Protein AF-A0A835WIB4-F1 (afdb_monomer_lite)

InterPro domains:
  IPR038538 MTERF superfamily, mitochondrial/chloroplastic [G3DSA:1.25.70.10] (65-237)

Sequence (246 aa):
MALLFKPFILNPANHFNTRKKASATSRLVCTRTARPVSASQRPVASAFQAEEGIPWKFGFQCNERYLSWDQSAQLKLLKLVLAEKLGVTTEEVEARADQLALLLPDLLTRMEYTRVDILQPLLEDLPGLTQQLIGLRECLPGVNLSRLVAKHPRLLSEYRDPARLEERLQQLRAALPGVNVPVLVDEEPHLLHVDIGVVLQNCKRLMPNTDPVQLLVSQPQMVLTAVEAGLSSAMDVEGGAPVTAH

Structure (mmCIF, N/CA/C/O backbone):
data_AF-A0A835WIB4-F1
#
_entry.id   AF-A0A835WIB4-F1
#
loop_
_atom_site.group_PDB
_atom_site.id
_atom_site.type_symbol
_atom_site.label_atom_id
_atom_site.label_alt_id
_atom_site.label_comp_id
_atom_site.label_asym_id
_atom_site.label_entity_id
_atom_site.label_seq_id
_atom_site.pdbx_PDB_ins_code
_atom_site.Cartn_x
_atom_site.Cartn_y
_atom_site.Cartn_z
_atom_site.occupancy
_atom_site.B_iso_or_equiv
_atom_site.auth_seq_id
_atom_site.auth_comp_id
_atom_site.auth_asym_id
_atom_site.auth_atom_id
_atom_site.pdbx_PDB_model_num
ATOM 1 N N . MET A 1 1 ? 29.718 -39.249 -8.900 1.00 48.41 1 MET A N 1
ATOM 2 C CA . MET A 1 1 ? 29.985 -37.830 -8.582 1.00 48.41 1 MET A CA 1
ATOM 3 C C . MET A 1 1 ? 29.138 -37.449 -7.381 1.00 48.41 1 MET A C 1
ATOM 5 O O . MET A 1 1 ? 27.946 -37.235 -7.529 1.00 48.41 1 MET A O 1
ATOM 9 N N . ALA A 1 2 ? 29.734 -37.494 -6.190 1.00 41.91 2 ALA A N 1
ATOM 10 C CA . ALA A 1 2 ? 29.081 -37.175 -4.926 1.00 41.91 2 ALA A CA 1
ATOM 11 C C . ALA A 1 2 ? 29.325 -35.695 -4.608 1.00 41.91 2 ALA A C 1
ATOM 13 O O . ALA A 1 2 ? 30.476 -35.288 -4.453 1.00 41.91 2 ALA A O 1
ATOM 14 N N . LEU A 1 3 ? 28.262 -34.889 -4.565 1.00 54.47 3 LEU A N 1
ATOM 15 C CA . LEU A 1 3 ? 28.342 -33.482 -4.183 1.00 54.47 3 LEU A CA 1
ATOM 16 C C . LEU A 1 3 ? 28.077 -33.345 -2.683 1.00 54.47 3 LEU A C 1
ATOM 18 O O . LEU A 1 3 ? 27.022 -33.714 -2.171 1.00 54.47 3 LEU A O 1
ATOM 22 N N . LEU A 1 4 ? 29.108 -32.845 -2.006 1.00 55.41 4 LEU A N 1
ATOM 23 C CA . LEU A 1 4 ? 29.200 -32.561 -0.582 1.00 55.41 4 LEU A CA 1
ATOM 24 C C . LEU A 1 4 ? 28.134 -31.556 -0.118 1.00 55.41 4 LEU A C 1
ATOM 26 O O . LEU A 1 4 ? 28.157 -30.389 -0.507 1.00 55.41 4 LEU A O 1
ATOM 30 N N . PHE A 1 5 ? 27.276 -31.994 0.802 1.00 50.75 5 PHE A N 1
ATOM 31 C CA . PHE A 1 5 ? 26.477 -31.129 1.668 1.00 50.75 5 PHE A CA 1
ATOM 32 C C . PHE A 1 5 ? 27.380 -30.531 2.760 1.00 50.75 5 PHE A C 1
ATOM 34 O O . PHE A 1 5 ? 27.930 -31.262 3.584 1.00 50.75 5 PHE A O 1
ATOM 41 N N . LYS A 1 6 ? 27.537 -29.203 2.783 1.00 53.34 6 LYS A N 1
ATOM 42 C CA . LYS A 1 6 ? 28.121 -28.472 3.920 1.00 53.34 6 LYS A CA 1
ATOM 43 C C . LYS A 1 6 ? 26.997 -28.042 4.875 1.00 53.34 6 LYS A C 1
ATOM 45 O O . LYS A 1 6 ? 26.079 -27.362 4.419 1.00 53.34 6 LYS A O 1
ATOM 50 N N . PRO A 1 7 ? 27.053 -28.386 6.174 1.00 57.97 7 PRO A N 1
ATOM 51 C CA . PRO A 1 7 ? 26.092 -27.895 7.153 1.00 57.97 7 PRO A CA 1
ATOM 52 C C . PRO A 1 7 ? 26.384 -26.433 7.520 1.00 57.97 7 PRO A C 1
ATOM 54 O O . PRO A 1 7 ? 27.521 -26.053 7.800 1.00 57.97 7 PRO A O 1
ATOM 57 N N . PHE A 1 8 ? 25.330 -25.620 7.506 1.00 57.59 8 PHE A N 1
ATOM 58 C CA . PHE A 1 8 ? 25.334 -24.223 7.928 1.00 57.59 8 PHE A CA 1
ATOM 59 C C . PHE A 1 8 ? 25.369 -24.169 9.464 1.00 57.59 8 PHE A C 1
ATOM 61 O O . PHE A 1 8 ? 24.486 -24.707 10.132 1.00 57.59 8 PHE A O 1
ATOM 68 N N . ILE A 1 9 ? 26.412 -23.557 10.024 1.00 55.97 9 ILE A N 1
ATOM 69 C CA . ILE A 1 9 ? 26.595 -23.386 11.469 1.00 55.97 9 ILE A CA 1
ATOM 70 C C . ILE A 1 9 ? 25.748 -22.193 11.931 1.00 55.97 9 ILE A C 1
ATOM 72 O O . ILE A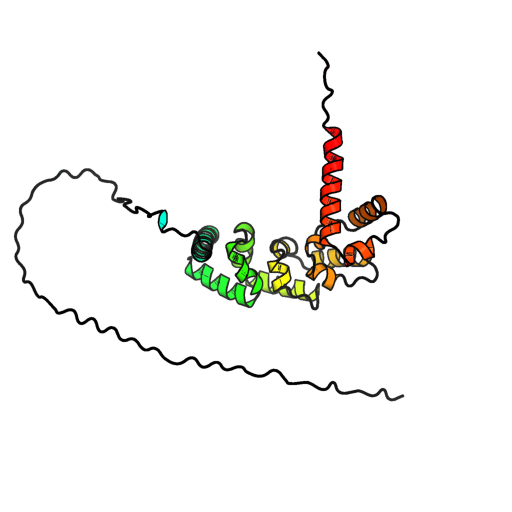 1 9 ? 25.971 -21.059 11.509 1.00 55.97 9 ILE A O 1
ATOM 76 N N . LEU A 1 10 ? 24.774 -22.465 12.801 1.00 49.00 10 LEU A N 1
ATOM 77 C CA . LEU A 1 10 ? 24.012 -21.475 13.564 1.00 49.00 10 LEU A CA 1
ATOM 78 C C . LEU A 1 10 ? 24.932 -20.769 14.568 1.00 49.00 10 LEU A C 1
ATOM 80 O O . LEU A 1 10 ? 25.632 -21.423 15.336 1.00 49.00 10 LEU A O 1
ATOM 84 N N . ASN A 1 11 ? 24.895 -19.438 14.575 1.00 49.97 11 ASN A N 1
ATOM 85 C CA . ASN A 1 11 ? 25.633 -18.584 15.502 1.00 49.97 11 ASN A CA 1
ATOM 86 C C . ASN A 1 11 ? 24.645 -17.972 16.519 1.00 49.97 11 ASN A C 1
ATOM 88 O O . ASN A 1 11 ? 23.872 -17.092 16.133 1.00 49.97 11 ASN A O 1
ATOM 92 N N . PRO A 1 12 ? 24.595 -18.429 17.788 1.00 59.09 12 PRO A N 1
ATOM 93 C CA . PRO A 1 12 ? 23.728 -17.854 18.806 1.00 59.09 12 PRO A CA 1
ATOM 94 C C . PRO A 1 12 ? 24.541 -16.935 19.721 1.00 59.09 12 PRO A C 1
ATOM 96 O O . PRO A 1 12 ? 25.155 -17.377 20.689 1.00 59.09 12 PRO A O 1
ATOM 99 N N . ALA A 1 13 ? 24.530 -15.636 19.441 1.00 50.88 13 ALA A N 1
ATOM 100 C CA . ALA A 1 13 ? 25.023 -14.644 20.385 1.00 50.88 13 ALA A CA 1
ATOM 101 C C . ALA A 1 13 ? 24.272 -13.328 20.190 1.00 50.88 13 ALA A C 1
ATOM 103 O O . ALA A 1 13 ? 24.650 -12.505 19.364 1.00 50.88 13 ALA A O 1
ATOM 104 N N . ASN A 1 14 ? 23.216 -13.107 20.975 1.00 49.06 14 ASN A N 1
ATOM 105 C CA . ASN A 1 14 ? 23.013 -11.767 21.504 1.00 49.06 14 ASN A CA 1
ATOM 106 C C . ASN A 1 14 ? 22.324 -11.797 22.865 1.00 49.06 14 ASN A C 1
ATOM 108 O O . ASN A 1 14 ? 21.256 -12.371 23.065 1.00 49.06 14 ASN A O 1
ATOM 112 N N . HIS A 1 15 ? 23.047 -11.207 23.808 1.00 53.00 15 HIS A N 1
ATOM 113 C CA . HIS A 1 15 ? 22.809 -11.221 25.232 1.00 53.00 15 HIS A CA 1
ATOM 114 C C . HIS A 1 15 ? 21.528 -10.477 25.618 1.00 53.00 15 HIS A C 1
ATOM 116 O O . HIS A 1 15 ? 21.332 -9.305 25.302 1.00 53.00 15 HIS A O 1
ATOM 122 N N . PHE A 1 16 ? 20.718 -11.175 26.410 1.00 43.91 16 PHE A N 1
ATOM 123 C CA . PHE A 1 16 ? 19.738 -10.629 27.339 1.00 43.91 16 PHE A CA 1
ATOM 124 C C . PHE A 1 16 ? 20.328 -9.464 28.145 1.00 43.91 16 PHE A C 1
ATOM 126 O O . PHE A 1 16 ? 21.309 -9.644 28.867 1.00 43.91 16 PHE A O 1
ATOM 133 N N . ASN A 1 17 ? 19.683 -8.298 28.099 1.00 46.84 17 ASN A N 1
ATOM 134 C CA . ASN A 1 17 ? 19.948 -7.210 29.035 1.00 46.84 17 ASN A CA 1
ATOM 135 C C . ASN A 1 17 ? 18.705 -6.981 29.905 1.00 46.84 17 ASN A C 1
ATOM 137 O O . ASN A 1 17 ? 17.823 -6.178 29.606 1.00 46.84 17 ASN A O 1
ATOM 141 N N . THR A 1 18 ? 18.616 -7.751 30.989 1.00 46.91 18 THR A N 1
ATOM 142 C CA . THR A 1 18 ? 17.607 -7.594 32.039 1.00 46.91 18 THR A CA 1
ATOM 143 C C . THR A 1 18 ? 17.958 -6.392 32.910 1.00 46.91 18 THR A C 1
ATOM 145 O O . THR A 1 18 ? 18.715 -6.517 33.875 1.00 46.91 18 THR A O 1
ATOM 148 N N . ARG A 1 19 ? 17.390 -5.218 32.623 1.00 50.28 19 ARG A N 1
ATOM 149 C CA . ARG A 1 19 ? 17.465 -4.082 33.549 1.00 50.28 19 ARG A CA 1
ATOM 150 C C . ARG A 1 19 ? 16.257 -4.091 34.482 1.00 50.28 19 ARG A C 1
ATOM 152 O O . ARG A 1 19 ? 15.232 -3.472 34.221 1.00 50.28 19 ARG A O 1
ATOM 159 N N . LYS A 1 20 ? 16.417 -4.801 35.602 1.00 49.41 20 LYS A N 1
ATOM 160 C CA . LYS A 1 20 ? 15.619 -4.623 36.822 1.00 49.41 20 LYS A CA 1
ATOM 161 C C . LYS A 1 20 ? 15.687 -3.147 37.239 1.00 49.41 20 LYS A C 1
ATOM 163 O O . LYS A 1 20 ? 16.773 -2.650 37.532 1.00 49.41 20 LYS A O 1
ATOM 168 N N . LYS A 1 21 ? 14.547 -2.460 37.317 1.00 55.81 21 LYS A N 1
ATOM 169 C CA . LYS A 1 21 ? 14.394 -1.282 38.180 1.00 55.81 21 LYS A CA 1
ATOM 170 C C . LYS A 1 21 ? 13.319 -1.575 39.212 1.00 55.81 21 LYS A C 1
ATOM 172 O O . LYS A 1 21 ? 12.204 -1.966 38.889 1.00 55.81 21 LYS A O 1
ATOM 177 N N . ALA A 1 22 ? 13.762 -1.460 40.454 1.00 48.78 22 ALA A N 1
ATOM 178 C CA . ALA A 1 22 ? 13.029 -1.717 41.667 1.00 48.78 22 ALA A CA 1
ATOM 179 C C . ALA A 1 22 ? 11.960 -0.648 41.925 1.00 48.78 22 ALA A C 1
ATOM 181 O O . ALA A 1 22 ? 12.163 0.532 41.652 1.00 48.78 22 ALA A O 1
ATOM 182 N N . SER A 1 23 ? 10.848 -1.126 42.477 1.00 47.88 23 SER A N 1
ATOM 183 C CA . SER A 1 23 ? 10.078 -0.574 43.591 1.00 47.88 23 SER A CA 1
ATOM 184 C C . SER A 1 23 ? 10.191 0.924 43.896 1.00 47.88 23 SER A C 1
ATOM 186 O O . SER A 1 23 ? 11.184 1.384 44.452 1.00 47.88 23 SER A O 1
ATOM 188 N N . ALA A 1 24 ? 9.069 1.625 43.739 1.00 46.28 24 ALA A N 1
ATOM 189 C CA . ALA A 1 24 ? 8.688 2.723 44.623 1.00 46.28 24 ALA A CA 1
ATOM 190 C C . ALA A 1 24 ? 7.181 2.630 44.902 1.00 46.28 24 ALA A C 1
ATOM 192 O O . ALA A 1 24 ? 6.343 3.229 44.234 1.00 46.28 24 ALA A O 1
ATOM 193 N N . THR A 1 25 ? 6.851 1.810 45.897 1.00 47.00 25 THR A N 1
ATOM 194 C CA . THR A 1 25 ? 5.553 1.775 46.570 1.00 47.00 25 THR A CA 1
ATOM 195 C C . THR A 1 25 ? 5.383 3.080 47.341 1.00 47.00 25 THR A C 1
ATOM 197 O O . THR A 1 25 ? 5.993 3.244 48.394 1.00 47.00 25 THR A O 1
ATOM 200 N N . SER A 1 26 ? 4.551 3.999 46.851 1.00 50.41 26 SER A N 1
ATOM 201 C CA . SER A 1 26 ? 4.085 5.139 47.645 1.00 50.41 26 SER A CA 1
ATOM 202 C C . SER A 1 26 ? 2.603 4.956 47.950 1.00 50.41 26 SER A C 1
ATOM 204 O O . SER A 1 26 ? 1.733 5.157 47.105 1.00 50.41 26 SER A O 1
ATOM 206 N N . ARG A 1 27 ? 2.331 4.484 49.171 1.00 45.25 27 ARG A N 1
ATOM 207 C CA . ARG A 1 27 ? 0.999 4.440 49.775 1.00 45.25 27 ARG A CA 1
ATOM 208 C C . ARG A 1 27 ? 0.663 5.844 50.267 1.00 45.25 27 ARG A C 1
ATOM 210 O O . ARG A 1 27 ? 1.227 6.284 51.264 1.00 45.25 27 ARG A O 1
ATOM 217 N N . LEU A 1 28 ? -0.291 6.510 49.627 1.00 50.50 28 LEU A N 1
ATOM 218 C CA . LEU A 1 28 ? -0.990 7.647 50.220 1.00 50.50 28 LEU A CA 1
ATOM 219 C C . LEU A 1 28 ? -2.328 7.151 50.765 1.00 50.50 28 LEU A C 1
ATOM 221 O O . LEU A 1 28 ? -3.320 7.002 50.060 1.00 50.50 28 LEU A O 1
ATOM 225 N N . VAL A 1 29 ? -2.295 6.842 52.058 1.00 45.41 29 VAL A N 1
ATOM 226 C CA . VAL A 1 29 ? -3.464 6.646 52.909 1.00 45.41 29 VAL A CA 1
ATOM 227 C C . VAL A 1 29 ? -4.106 8.018 53.097 1.00 45.41 29 VAL A C 1
ATOM 229 O O . VAL A 1 29 ? -3.551 8.873 53.778 1.00 45.41 29 VAL A O 1
ATOM 232 N N . CYS A 1 30 ? -5.268 8.240 52.487 1.00 42.38 30 CYS A N 1
ATOM 233 C CA . CYS A 1 30 ? -6.124 9.375 52.814 1.00 42.38 30 CYS A CA 1
ATOM 234 C C . CYS A 1 30 ? -7.356 8.837 53.547 1.00 42.38 30 CYS A C 1
ATOM 236 O O . CYS A 1 30 ? -8.386 8.529 52.954 1.00 42.38 30 CYS A O 1
ATOM 238 N N . THR A 1 31 ? -7.223 8.663 54.860 1.00 53.69 31 THR A N 1
ATOM 239 C CA . THR A 1 31 ? -8.358 8.472 55.763 1.00 53.69 31 THR A CA 1
ATOM 240 C C . THR A 1 31 ? -9.112 9.792 55.857 1.00 53.69 31 THR A C 1
ATOM 242 O O . THR A 1 31 ? -8.634 10.721 56.511 1.00 53.69 31 THR A O 1
ATOM 245 N N . ARG A 1 32 ? -10.284 9.894 55.219 1.00 43.81 32 ARG A N 1
ATOM 246 C CA . ARG A 1 32 ? -11.219 10.991 55.485 1.00 43.81 32 ARG A CA 1
ATOM 247 C C . ARG A 1 32 ? -12.466 10.461 56.182 1.00 43.81 32 ARG A C 1
ATOM 249 O O . ARG A 1 32 ? -13.257 9.698 55.644 1.00 43.81 32 ARG A O 1
ATOM 256 N N . THR A 1 33 ? -12.523 10.883 57.430 1.00 52.75 33 THR A N 1
ATOM 257 C CA . THR A 1 33 ? -13.496 10.712 58.496 1.00 52.75 33 THR A CA 1
ATOM 258 C C . THR A 1 33 ? -14.943 10.887 58.036 1.00 52.75 33 THR A C 1
ATOM 260 O O . THR A 1 33 ? -15.279 11.844 57.340 1.00 52.75 33 THR A O 1
ATOM 263 N N . ALA A 1 34 ? -15.800 9.974 58.492 1.00 53.81 34 ALA A N 1
ATOM 264 C CA . ALA A 1 34 ? -17.247 10.040 58.373 1.00 53.81 34 ALA A CA 1
ATOM 265 C C . ALA A 1 34 ? -17.837 11.277 59.075 1.00 53.81 34 ALA A C 1
ATOM 267 O O . ALA A 1 34 ? -17.371 11.690 60.139 1.00 53.81 34 ALA A O 1
ATOM 268 N N . ARG A 1 35 ? -18.931 11.809 58.520 1.00 48.69 35 ARG A N 1
ATOM 269 C CA . ARG A 1 35 ? -19.883 12.666 59.236 1.00 48.69 35 ARG A CA 1
ATOM 270 C C . ARG A 1 35 ? -21.304 12.192 58.911 1.00 48.69 35 ARG A C 1
ATOM 272 O O . ARG A 1 35 ? -21.684 12.260 57.744 1.00 48.69 35 ARG A O 1
ATOM 279 N N . PRO A 1 36 ? -22.089 11.727 59.895 1.00 63.06 36 PRO A N 1
ATOM 280 C CA . PRO A 1 36 ? -23.523 11.565 59.737 1.00 63.06 36 PRO A CA 1
ATOM 281 C C . PRO A 1 36 ? -24.196 12.897 60.085 1.00 63.06 36 PRO A C 1
ATOM 283 O O . PRO A 1 36 ? -23.905 13.487 61.126 1.00 63.06 36 PRO A O 1
ATOM 286 N N . VAL A 1 37 ? -25.089 13.388 59.229 1.00 57.72 37 VAL A N 1
ATOM 287 C CA . VAL A 1 37 ? -26.020 14.457 59.606 1.00 57.72 37 VAL A CA 1
ATOM 288 C C . VAL A 1 37 ? -27.420 14.019 59.213 1.00 57.72 37 VAL A C 1
ATOM 290 O O . VAL A 1 37 ? -27.714 13.765 58.048 1.00 57.72 37 VAL A O 1
ATOM 293 N N . SER A 1 38 ? -28.229 13.877 60.256 1.00 57.88 38 SER A N 1
ATOM 294 C CA . SER A 1 38 ? -29.628 13.489 60.259 1.00 57.88 38 SER A CA 1
ATOM 295 C C . SER A 1 38 ? -30.520 14.384 59.404 1.00 57.88 38 SER A C 1
ATOM 297 O O . SER A 1 38 ? -30.281 15.577 59.224 1.00 57.88 38 SER A O 1
ATOM 299 N N . ALA A 1 39 ? -31.605 13.759 58.956 1.00 55.62 39 ALA A N 1
ATOM 300 C CA . ALA A 1 39 ? -32.751 14.337 58.283 1.00 55.62 39 ALA A CA 1
ATOM 301 C C . ALA A 1 39 ? -33.366 15.547 59.011 1.00 55.62 39 ALA A C 1
ATOM 303 O O . ALA A 1 39 ? -33.533 15.539 60.229 1.00 55.62 39 ALA A O 1
ATOM 304 N N . SER A 1 40 ? -33.829 16.522 58.227 1.00 59.12 40 SER A N 1
ATOM 305 C CA . SER A 1 40 ? -34.959 17.376 58.590 1.00 59.12 40 SER A CA 1
ATOM 306 C C . SER A 1 40 ? -35.712 17.783 57.324 1.00 59.12 40 SER A C 1
ATOM 308 O O . SER A 1 40 ? -35.160 18.403 56.418 1.00 59.12 40 SER A O 1
ATOM 310 N N . GLN A 1 41 ? -36.972 17.363 57.250 1.00 58.03 41 GLN A N 1
ATOM 311 C CA . GLN A 1 41 ? -37.943 17.761 56.237 1.00 58.03 41 GLN A CA 1
ATOM 312 C C . GLN A 1 41 ? -38.535 19.130 56.605 1.00 58.03 41 GLN A C 1
ATOM 314 O O . GLN A 1 41 ? -38.952 19.310 57.747 1.00 58.03 41 GLN A O 1
ATOM 319 N N . ARG A 1 42 ? -38.712 20.033 55.630 1.00 46.03 42 ARG A N 1
ATOM 320 C CA . ARG A 1 42 ? -40.042 20.505 55.177 1.00 46.03 42 ARG A CA 1
ATOM 321 C C . ARG A 1 42 ? -39.943 21.523 54.026 1.00 46.03 42 ARG A C 1
ATOM 323 O O . ARG A 1 42 ? -38.920 22.187 53.892 1.00 46.03 42 ARG A O 1
ATOM 330 N N . PRO A 1 43 ? -40.997 21.618 53.192 1.00 65.94 43 PRO A N 1
ATOM 331 C CA . PRO A 1 43 ? -40.975 22.309 51.911 1.00 65.94 43 PRO A CA 1
ATOM 332 C C . PRO A 1 43 ? -41.475 23.752 52.035 1.00 65.94 43 PRO A C 1
ATOM 334 O O . PRO A 1 43 ? -42.403 24.029 52.793 1.00 65.94 43 PRO A O 1
ATOM 337 N N . VAL A 1 44 ? -40.925 24.652 51.223 1.00 49.38 44 VAL A N 1
ATOM 338 C CA . VAL A 1 44 ? -41.594 25.909 50.875 1.00 49.38 44 VAL A CA 1
ATOM 339 C C . VAL A 1 44 ? -41.551 26.033 49.363 1.00 49.38 44 VAL A C 1
ATOM 341 O O . VAL A 1 44 ? -40.495 26.208 48.757 1.00 49.38 44 VAL A O 1
ATOM 344 N N . ALA A 1 45 ? -42.728 25.859 48.772 1.00 57.66 45 ALA A N 1
ATOM 345 C CA . ALA A 1 45 ? -43.001 26.124 47.378 1.00 57.66 45 ALA A CA 1
ATOM 346 C C . ALA A 1 45 ? -42.703 27.598 47.080 1.00 57.66 45 ALA A C 1
ATOM 348 O O . ALA A 1 45 ? -43.318 28.492 47.657 1.00 57.66 45 ALA A O 1
ATOM 349 N N . SER A 1 46 ? -41.774 27.838 46.163 1.00 50.97 46 SER A N 1
ATOM 350 C CA . SER A 1 46 ? -41.697 29.092 45.427 1.00 50.97 46 SER A CA 1
ATOM 351 C C . SER A 1 46 ? -41.655 28.732 43.954 1.00 50.97 46 SER A C 1
ATOM 353 O O . SER A 1 46 ? -40.693 28.141 43.463 1.00 50.97 46 SER A O 1
ATOM 355 N N . ALA A 1 47 ? -42.780 29.005 43.303 1.00 53.53 47 ALA A N 1
ATOM 356 C CA . ALA A 1 47 ? -43.008 28.828 41.887 1.00 53.53 47 ALA A CA 1
ATOM 357 C C . ALA A 1 47 ? -42.088 29.777 41.110 1.00 53.53 47 ALA A C 1
ATOM 359 O O . ALA A 1 47 ? -42.429 30.932 40.867 1.00 53.53 47 ALA A O 1
ATOM 360 N N . PHE A 1 48 ? -40.914 29.278 40.731 1.00 45.50 48 PHE A N 1
ATOM 361 C CA . PHE A 1 48 ? -40.151 29.852 39.636 1.00 45.50 48 PHE A CA 1
ATOM 362 C C . PHE A 1 48 ? -40.585 29.167 38.347 1.00 45.50 48 PHE A C 1
ATOM 364 O O . PHE A 1 48 ? -40.601 27.942 38.238 1.00 45.50 48 PHE A O 1
ATOM 371 N N . GLN A 1 49 ? -41.021 30.011 37.424 1.00 48.50 49 GLN A N 1
ATOM 372 C CA . GLN A 1 49 ? -41.605 29.694 36.135 1.00 48.50 49 GLN A CA 1
ATOM 373 C C . GLN A 1 49 ? -40.746 28.677 35.378 1.00 48.50 49 GLN A C 1
ATOM 375 O O . GLN A 1 49 ? -39.561 28.898 35.134 1.00 48.50 49 GLN A O 1
ATOM 380 N N . ALA A 1 50 ? -41.373 27.556 35.028 1.00 47.88 50 ALA A N 1
ATOM 381 C CA . ALA A 1 50 ? -40.848 26.591 34.084 1.00 47.88 50 ALA A CA 1
ATOM 382 C C . ALA A 1 50 ? -40.888 27.229 32.692 1.00 47.88 50 ALA A C 1
ATOM 384 O O . ALA A 1 50 ? -41.854 27.069 31.953 1.00 47.88 50 ALA A O 1
ATOM 385 N N . GLU A 1 51 ? -39.848 27.986 32.345 1.00 52.97 51 GLU A N 1
ATOM 386 C CA . GLU A 1 51 ? -39.459 28.015 30.943 1.00 52.97 51 GLU A CA 1
ATOM 387 C C . GLU A 1 51 ? -39.142 26.572 30.552 1.00 52.97 51 GLU A C 1
ATOM 389 O O . GLU A 1 51 ? -38.412 25.876 31.266 1.00 52.97 51 GLU A O 1
ATOM 394 N N . GLU A 1 52 ? -39.741 26.116 29.454 1.00 53.19 52 GLU A N 1
ATOM 395 C CA . GLU A 1 52 ? -39.462 24.852 28.774 1.00 53.19 52 GLU A CA 1
ATOM 396 C C . GLU A 1 52 ? -38.018 24.898 28.247 1.00 53.19 52 GLU A C 1
ATOM 398 O O . GLU A 1 52 ? -37.727 25.096 27.070 1.00 53.19 52 GLU A O 1
ATOM 403 N N . GLY A 1 53 ? -37.087 24.840 29.197 1.00 50.69 53 GLY A N 1
ATOM 404 C CA . GLY A 1 53 ? -35.675 25.084 29.023 1.00 50.69 53 GLY A CA 1
ATOM 405 C C . GLY A 1 53 ? -35.032 23.880 28.375 1.00 50.69 53 GLY A C 1
ATOM 406 O O . GLY A 1 53 ? -35.090 22.770 28.900 1.00 50.69 53 GLY A O 1
ATOM 407 N N . ILE A 1 54 ? -34.389 24.129 27.239 1.00 56.59 54 ILE A N 1
ATOM 408 C CA . ILE A 1 54 ? -33.486 23.209 26.554 1.00 56.59 54 ILE A CA 1
ATOM 409 C C . ILE A 1 54 ? -32.610 22.516 27.625 1.00 56.59 54 ILE A C 1
ATOM 411 O O . ILE A 1 54 ? -31.785 23.186 28.253 1.00 56.59 54 ILE A O 1
ATOM 415 N N . PRO A 1 55 ? -32.776 21.202 27.883 1.00 53.41 55 PRO A N 1
ATOM 416 C CA . PRO A 1 55 ? -32.187 20.527 29.048 1.00 53.41 55 PRO A CA 1
ATOM 417 C C . PRO A 1 55 ? -30.663 20.356 28.964 1.00 53.41 55 PRO A C 1
ATOM 419 O O . PRO A 1 55 ? -30.033 19.839 29.885 1.00 53.41 55 PRO A O 1
ATOM 422 N N . TRP A 1 56 ? -30.044 20.825 27.882 1.00 54.31 56 TRP A N 1
ATOM 423 C CA . TRP A 1 56 ? -28.612 20.737 27.647 1.00 54.31 56 TRP A CA 1
ATOM 424 C C . TRP A 1 56 ? -27.974 22.113 27.848 1.00 54.31 56 TRP A C 1
ATOM 426 O O . TRP A 1 56 ? -27.712 22.849 26.898 1.00 54.31 56 TRP A O 1
ATOM 436 N N . LYS A 1 57 ? -27.679 22.474 29.103 1.00 53.28 57 LYS A N 1
ATOM 437 C CA . LYS A 1 57 ? -26.677 23.514 29.370 1.00 53.28 57 LYS A CA 1
ATOM 438 C C . LYS A 1 57 ? -25.310 22.953 28.986 1.00 53.28 57 LYS A C 1
ATOM 440 O O . LYS A 1 57 ? -24.673 22.267 29.781 1.00 53.28 57 LYS A O 1
ATOM 445 N N . PHE A 1 58 ? -24.857 23.254 27.772 1.00 50.47 58 PHE A N 1
ATOM 446 C CA . PHE A 1 58 ? -23.485 23.000 27.332 1.00 50.47 58 PHE A CA 1
ATOM 447 C C . PHE A 1 58 ? -22.536 23.976 28.048 1.00 50.47 58 PHE A C 1
ATOM 449 O O . PHE A 1 58 ? -22.066 24.966 27.503 1.00 50.47 58 PHE A O 1
ATOM 456 N N . GLY A 1 59 ? -22.293 23.710 29.330 1.00 48.81 59 GLY A N 1
ATOM 457 C CA . GLY A 1 59 ? -21.271 24.360 30.144 1.00 48.81 59 GLY A CA 1
ATOM 458 C C . GLY A 1 59 ? -19.922 23.655 30.039 1.00 48.81 59 GLY A C 1
ATOM 459 O O . GLY A 1 59 ? -19.171 23.653 31.006 1.00 48.81 59 GLY A O 1
ATOM 460 N N . PHE A 1 60 ? -19.603 23.026 28.905 1.00 55.03 60 PHE A N 1
ATOM 461 C CA . PHE A 1 60 ? -18.219 22.675 28.619 1.00 55.03 60 PHE A CA 1
ATOM 462 C C . PHE A 1 60 ? -17.543 23.940 28.102 1.00 55.03 60 PHE A C 1
ATOM 464 O O . PHE A 1 60 ? -17.406 24.156 26.903 1.00 55.03 60 PHE A O 1
ATOM 471 N N . GLN A 1 61 ? -17.094 24.786 29.032 1.00 55.94 61 GLN A N 1
ATOM 472 C CA . GLN A 1 61 ? -15.892 25.562 28.765 1.00 55.94 61 GLN A CA 1
ATOM 473 C C . GLN A 1 61 ? -14.767 24.537 28.604 1.00 55.94 61 GLN A C 1
ATOM 475 O O . GLN A 1 61 ? -14.053 24.216 29.554 1.00 55.94 61 GLN A O 1
ATOM 480 N N . CYS A 1 62 ? -14.658 23.955 27.408 1.00 55.59 62 CYS A N 1
ATOM 481 C CA . CYS A 1 62 ? -13.428 23.335 26.963 1.00 55.59 62 CYS A CA 1
ATOM 482 C C . CYS A 1 62 ? -12.392 24.441 27.068 1.00 55.59 62 CYS A C 1
ATOM 484 O O . CYS A 1 62 ? -12.387 25.384 26.284 1.00 55.59 62 CYS A O 1
ATOM 486 N N . ASN A 1 63 ? -11.593 24.394 28.128 1.00 57.03 63 ASN A N 1
ATOM 487 C CA . ASN A 1 63 ? -10.497 25.318 28.291 1.00 57.03 63 ASN A CA 1
ATOM 488 C C . ASN A 1 63 ? -9.494 24.959 27.197 1.00 57.03 63 ASN A C 1
ATOM 490 O O . ASN A 1 63 ? -8.690 24.045 27.366 1.00 57.03 63 ASN A O 1
ATOM 494 N N . GLU A 1 64 ? -9.615 25.631 26.052 1.00 66.38 64 GLU A N 1
ATOM 495 C CA . GLU A 1 64 ? -8.842 25.388 24.830 1.00 66.38 64 GLU A CA 1
ATOM 496 C C . GLU A 1 64 ? -7.336 25.365 25.116 1.00 66.38 64 GLU A C 1
ATOM 498 O O . GLU A 1 64 ? -6.591 24.639 24.467 1.00 66.38 64 GLU A O 1
ATOM 503 N N . ARG A 1 65 ? -6.887 26.069 26.167 1.00 71.94 65 ARG A N 1
ATOM 504 C CA . ARG A 1 65 ? -5.490 26.060 26.623 1.00 71.94 65 ARG A CA 1
ATOM 505 C C . ARG A 1 65 ? -4.986 24.697 27.099 1.00 71.94 65 ARG A C 1
ATOM 507 O O . ARG A 1 65 ? -3.779 24.482 27.079 1.00 71.94 65 ARG A O 1
ATOM 514 N N . TYR A 1 66 ? -5.865 23.805 27.552 1.00 71.19 66 TYR A N 1
ATOM 515 C CA . TYR A 1 66 ? -5.502 22.456 28.005 1.00 71.19 66 TYR A CA 1
ATOM 516 C C . TYR A 1 66 ? -5.852 21.370 26.988 1.00 71.19 66 TYR A C 1
ATOM 518 O O . TYR A 1 66 ? -5.576 20.196 27.235 1.00 71.19 66 TYR A O 1
ATOM 526 N N . LEU A 1 67 ? -6.440 21.738 25.849 1.00 76.19 67 LEU A N 1
ATOM 527 C CA . LEU A 1 67 ? -6.763 20.795 24.791 1.00 76.19 67 LEU A CA 1
ATOM 528 C C . LEU A 1 67 ? -5.538 20.651 23.884 1.00 76.19 67 LEU A C 1
ATOM 530 O O . LEU A 1 67 ? -5.414 21.282 22.838 1.00 76.19 67 LEU A O 1
ATOM 534 N N . SER A 1 68 ? -4.581 19.837 24.330 1.00 80.19 68 SER A N 1
ATOM 535 C CA . SER A 1 68 ? -3.481 19.407 23.474 1.00 80.19 68 SER A CA 1
ATOM 536 C C . SER A 1 68 ? -4.035 18.460 22.415 1.00 80.19 68 SER A C 1
ATOM 538 O O . SER A 1 68 ? -4.516 17.377 22.748 1.00 80.19 68 SER A O 1
ATOM 540 N N . TRP A 1 69 ? -3.967 18.863 21.149 1.00 86.19 69 TRP A N 1
ATOM 541 C CA . TRP A 1 69 ? -4.285 18.000 20.014 1.00 86.19 69 TRP A CA 1
ATOM 542 C C . TRP A 1 69 ? -3.156 16.983 19.797 1.00 86.19 69 TRP A C 1
ATOM 544 O O . TRP A 1 69 ? -2.324 17.124 18.902 1.00 86.19 69 TRP A O 1
ATOM 554 N N . ASP A 1 70 ? -3.078 16.002 20.693 1.00 91.75 70 ASP A N 1
ATOM 555 C CA . ASP A 1 70 ? -2.068 14.952 20.693 1.00 91.75 70 ASP A CA 1
ATOM 556 C C . ASP A 1 70 ? -2.494 13.742 19.842 1.00 91.75 70 ASP A C 1
ATOM 558 O O . ASP A 1 70 ? -3.636 13.623 19.389 1.00 91.75 70 ASP A O 1
ATOM 562 N N . GLN A 1 71 ? -1.560 12.812 19.626 1.00 90.75 71 GLN A N 1
ATOM 563 C CA . GLN A 1 71 ? -1.817 11.582 18.866 1.00 90.75 71 GLN A CA 1
ATOM 564 C C . GLN A 1 71 ? -2.937 10.741 19.500 1.00 90.75 71 GLN A C 1
ATOM 566 O O . GLN A 1 71 ? -3.710 10.103 18.788 1.00 90.75 71 GLN A O 1
ATOM 571 N N . SER A 1 72 ? -3.083 10.774 20.832 1.00 91.56 72 SER A N 1
ATOM 572 C CA . SER A 1 72 ? -4.140 10.028 21.518 1.00 91.56 72 SER A CA 1
ATOM 573 C C . SER A 1 72 ? -5.534 10.602 21.239 1.00 91.56 72 SER A C 1
ATOM 575 O O . SER A 1 72 ? -6.470 9.831 21.012 1.00 91.56 72 SER A O 1
ATOM 577 N N . ALA A 1 73 ? -5.685 11.932 21.194 1.00 91.75 73 ALA A N 1
ATOM 578 C CA . ALA A 1 73 ? -6.930 12.589 20.806 1.00 91.75 73 ALA A CA 1
ATOM 579 C C . ALA A 1 73 ? -7.278 12.329 19.333 1.00 91.75 73 ALA A C 1
ATOM 581 O O . ALA A 1 73 ? -8.426 11.993 19.035 1.00 91.75 73 ALA A O 1
ATOM 582 N N . GLN A 1 74 ? -6.293 12.404 18.430 1.00 94.31 74 GLN A N 1
ATOM 583 C CA . GLN A 1 74 ? -6.479 12.092 17.006 1.00 94.31 74 GLN A CA 1
ATOM 584 C C . GLN A 1 74 ? -6.964 10.656 16.803 1.00 94.31 74 GLN A C 1
ATOM 586 O O . GLN A 1 74 ? -7.949 10.425 16.106 1.00 94.31 74 GLN A O 1
ATOM 591 N N . LEU A 1 75 ? -6.326 9.694 17.471 1.00 94.62 75 LEU A N 1
ATOM 592 C CA . LEU A 1 75 ? -6.687 8.283 17.387 1.00 94.62 75 LEU A CA 1
ATOM 593 C C . LEU A 1 75 ? -8.076 8.000 17.984 1.00 94.62 75 LEU A C 1
ATOM 595 O O . LEU A 1 75 ? -8.824 7.194 17.434 1.00 94.62 75 LEU A O 1
ATOM 599 N N . LYS A 1 76 ? -8.471 8.689 19.064 1.00 94.75 76 LYS A N 1
ATOM 600 C CA . LYS A 1 76 ? -9.841 8.612 19.606 1.00 94.75 76 LYS A CA 1
ATOM 601 C C . LYS A 1 76 ? -10.875 9.165 18.631 1.00 94.75 76 LYS A C 1
ATOM 603 O O . LYS A 1 76 ? -11.898 8.519 18.417 1.00 94.75 76 LYS A O 1
ATOM 608 N N . LEU A 1 77 ? -10.612 10.327 18.026 1.00 95.88 77 LEU A N 1
ATOM 609 C CA . LEU A 1 77 ? -11.510 10.896 17.020 1.00 95.88 77 LEU A CA 1
ATOM 610 C C . LEU A 1 77 ? -11.634 9.959 15.815 1.00 95.88 77 LEU A C 1
ATOM 612 O O . LEU A 1 77 ? -12.739 9.693 15.354 1.00 95.88 77 LEU A O 1
ATOM 616 N N . LEU A 1 78 ? -10.513 9.411 15.349 1.00 96.69 78 LEU A N 1
ATOM 617 C CA . LEU A 1 78 ? -10.480 8.463 14.245 1.00 96.69 78 LEU A CA 1
ATOM 618 C C . LEU A 1 78 ? -11.354 7.231 14.526 1.00 96.69 78 LEU A C 1
ATOM 620 O O . LEU A 1 78 ? -12.155 6.847 13.678 1.00 96.69 78 LEU A O 1
ATOM 624 N N . LYS A 1 79 ? -11.251 6.649 15.727 1.00 97.25 79 LYS A N 1
ATOM 625 C CA . LYS A 1 79 ? -12.086 5.516 16.161 1.00 97.25 79 LYS A CA 1
ATOM 626 C C . LYS A 1 79 ? -13.572 5.864 16.202 1.00 97.25 79 LYS A C 1
ATOM 628 O O . LYS A 1 79 ? -14.379 5.051 15.767 1.00 97.25 79 LYS A O 1
ATOM 633 N N . LEU A 1 80 ? -13.932 7.055 16.689 1.00 97.75 80 LEU A N 1
ATOM 634 C CA . LEU A 1 80 ? -15.324 7.522 16.704 1.00 97.75 80 LEU A CA 1
ATOM 635 C C . LEU A 1 80 ? -15.891 7.636 15.285 1.00 97.75 80 LEU A C 1
ATOM 637 O O . LEU A 1 80 ? -16.974 7.124 15.016 1.00 97.75 80 LEU A O 1
ATOM 641 N N . VAL A 1 81 ? -15.135 8.243 14.366 1.00 98.06 81 VAL A N 1
ATOM 642 C CA . VAL A 1 81 ? -15.548 8.380 12.962 1.00 98.06 81 VAL A CA 1
ATOM 643 C C . VAL A 1 81 ? -15.657 7.010 12.284 1.00 98.06 81 VAL A C 1
ATOM 645 O O . VAL A 1 81 ? -16.606 6.764 11.545 1.00 98.06 81 VAL A O 1
ATOM 648 N N . LEU A 1 82 ? -14.723 6.090 12.543 1.00 98.25 82 LEU A N 1
ATOM 649 C CA . LEU A 1 82 ? -14.788 4.723 12.016 1.00 98.25 82 LEU A CA 1
ATOM 650 C C . LEU A 1 82 ? -15.988 3.943 12.567 1.00 98.25 82 LEU A C 1
ATOM 652 O O . LEU A 1 82 ? -16.646 3.244 11.802 1.00 98.25 82 LEU A O 1
ATOM 656 N N . ALA A 1 83 ? -16.293 4.086 13.858 1.00 98.31 83 ALA A N 1
ATOM 657 C CA . ALA A 1 83 ? -17.448 3.458 14.498 1.00 98.31 83 ALA A CA 1
ATOM 658 C C . ALA A 1 83 ? -18.761 3.919 13.847 1.00 98.31 83 ALA A C 1
ATOM 660 O O . ALA A 1 83 ? -19.597 3.093 13.486 1.00 98.31 83 ALA A O 1
ATOM 661 N N . GLU A 1 84 ? -18.893 5.226 13.597 1.00 98.25 84 GLU A N 1
ATOM 662 C CA . GLU A 1 84 ? -20.034 5.798 12.877 1.00 98.25 84 GLU A CA 1
ATOM 663 C C . GLU A 1 84 ? -20.133 5.264 11.439 1.00 98.25 84 GLU A C 1
ATOM 665 O O . GLU A 1 84 ? -21.208 4.854 11.006 1.00 98.25 84 GLU A O 1
ATOM 670 N N . LYS A 1 85 ? -19.014 5.212 10.703 1.00 98.19 85 LYS A N 1
ATOM 671 C CA . LYS A 1 85 ? -18.982 4.733 9.308 1.00 98.19 85 LYS A CA 1
ATOM 672 C C . LYS A 1 85 ? -19.304 3.249 9.161 1.00 98.19 85 LYS A C 1
ATOM 674 O O . LYS A 1 85 ? -19.934 2.866 8.181 1.00 98.19 85 LYS A O 1
ATOM 679 N N . LEU A 1 86 ? -18.858 2.430 10.108 1.00 97.81 86 LEU A N 1
ATOM 680 C CA . LEU A 1 86 ? -19.077 0.983 10.114 1.00 97.81 86 LEU A CA 1
ATOM 681 C C . LEU A 1 86 ? -20.405 0.589 10.781 1.00 97.81 86 LEU A C 1
ATOM 683 O O . LEU A 1 86 ? -20.821 -0.560 10.657 1.00 97.81 86 LEU A O 1
ATOM 687 N N . GLY A 1 87 ? -21.066 1.515 11.486 1.00 98.00 87 GLY A N 1
ATOM 688 C CA . GLY A 1 87 ? -22.289 1.234 12.239 1.00 98.00 87 GLY A CA 1
ATOM 689 C C . GLY A 1 87 ? -22.067 0.301 13.434 1.00 98.00 87 GLY A C 1
ATOM 690 O O . GLY A 1 87 ? -22.952 -0.486 13.762 1.00 98.00 87 GLY A O 1
ATOM 691 N N . VAL A 1 88 ? -20.890 0.361 14.065 1.00 98.38 88 VAL A N 1
ATOM 692 C CA . VAL A 1 88 ? -20.489 -0.500 15.195 1.00 98.38 88 VAL A CA 1
ATOM 693 C C . VAL A 1 88 ? -20.073 0.332 16.406 1.00 98.38 88 VAL A C 1
ATOM 695 O O . VAL A 1 88 ? -19.922 1.550 16.324 1.00 98.38 88 VAL A O 1
ATOM 698 N N . THR A 1 89 ? -19.875 -0.315 17.553 1.00 98.38 89 THR A N 1
ATOM 699 C CA . THR A 1 89 ? -19.384 0.359 18.762 1.00 98.38 89 THR A CA 1
ATOM 700 C C . THR A 1 89 ? -17.893 0.700 18.663 1.00 98.38 89 THR A C 1
ATOM 702 O O . THR A 1 89 ? -17.133 0.074 17.924 1.00 98.38 89 THR A O 1
ATOM 705 N N . THR A 1 90 ? -17.430 1.685 19.440 1.00 98.00 90 THR A N 1
ATOM 706 C CA . THR A 1 90 ? -15.997 2.025 19.500 1.00 98.00 90 THR A CA 1
ATOM 707 C C . THR A 1 90 ? -15.147 0.871 20.025 1.00 98.00 90 THR A C 1
ATOM 709 O O . THR A 1 90 ? -14.027 0.693 19.561 1.00 98.00 90 THR A O 1
ATOM 712 N N . GLU A 1 91 ? -15.679 0.072 20.954 1.00 98.12 91 GLU A N 1
ATOM 713 C CA . GLU A 1 91 ? -15.006 -1.115 21.502 1.00 98.12 91 GLU A CA 1
ATOM 714 C C . GLU A 1 91 ? -14.791 -2.185 20.421 1.00 98.12 91 GLU A C 1
ATOM 716 O O . GLU A 1 91 ? -13.721 -2.787 20.337 1.00 98.12 91 GLU A O 1
ATOM 721 N N . GLU A 1 92 ? -15.764 -2.376 19.525 1.00 98.31 92 GLU A N 1
ATOM 722 C CA . GLU A 1 92 ? -15.614 -3.276 18.378 1.00 98.31 92 GLU A CA 1
ATOM 723 C C . GLU A 1 92 ? -14.572 -2.775 17.373 1.00 98.31 92 GLU A C 1
ATOM 725 O O . GLU A 1 92 ? -13.792 -3.577 16.858 1.00 98.31 92 GLU A O 1
ATOM 730 N N . VAL A 1 93 ? -14.515 -1.464 17.104 1.00 98.38 93 VAL A N 1
ATOM 731 C CA . VAL A 1 93 ? -13.455 -0.880 16.258 1.00 98.38 93 VAL A CA 1
ATOM 732 C C . VAL A 1 93 ? -12.079 -1.124 16.871 1.00 98.38 93 VAL A C 1
ATOM 734 O O . VAL A 1 93 ? -11.148 -1.471 16.148 1.00 98.38 93 VAL A O 1
ATOM 737 N N . GLU A 1 94 ? -11.942 -0.979 18.191 1.00 97.94 94 GLU A N 1
ATOM 738 C CA . GLU A 1 94 ? -10.695 -1.273 18.904 1.00 97.94 94 GLU A CA 1
ATOM 739 C C . GLU A 1 94 ? -10.301 -2.744 18.779 1.00 97.94 94 GLU A C 1
ATOM 741 O O . GLU A 1 94 ? -9.179 -3.033 18.369 1.00 97.94 94 GLU A O 1
ATOM 746 N N . ALA A 1 95 ? -11.236 -3.669 19.001 1.00 98.31 95 ALA A N 1
ATOM 747 C CA . ALA A 1 95 ? -10.979 -5.098 18.840 1.00 98.31 95 ALA A CA 1
ATOM 748 C C . ALA A 1 95 ? -10.565 -5.466 17.401 1.00 98.31 95 ALA A C 1
ATOM 750 O O . ALA A 1 95 ? -9.687 -6.306 17.196 1.00 98.31 95 ALA A O 1
ATOM 751 N N . ARG A 1 96 ? -11.166 -4.830 16.386 1.00 98.31 96 ARG A N 1
ATOM 752 C CA . ARG A 1 96 ? -10.769 -5.011 14.978 1.00 98.31 96 ARG A CA 1
ATOM 753 C C . ARG A 1 96 ? -9.404 -4.394 14.679 1.00 98.31 96 ARG A C 1
ATOM 755 O O . ARG A 1 96 ? -8.635 -4.982 13.924 1.00 98.31 96 ARG A O 1
ATOM 762 N N . ALA A 1 97 ? -9.078 -3.249 15.276 1.00 97.56 97 ALA A N 1
ATOM 763 C CA . ALA A 1 97 ? -7.758 -2.636 15.156 1.00 97.56 97 ALA A CA 1
ATOM 764 C C . ALA A 1 97 ? -6.665 -3.504 15.805 1.00 97.56 97 ALA A C 1
ATOM 766 O O . ALA A 1 97 ? -5.585 -3.639 15.235 1.00 97.56 97 ALA A O 1
ATOM 767 N N . ASP A 1 98 ? -6.958 -4.160 16.930 1.00 97.88 98 ASP A N 1
ATOM 768 C CA . ASP A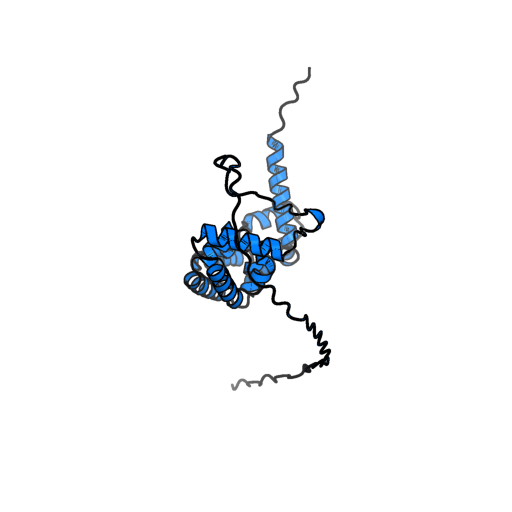 1 98 ? -6.048 -5.123 17.562 1.00 97.88 98 ASP A CA 1
ATOM 769 C C . ASP A 1 98 ? -5.816 -6.351 16.669 1.00 97.88 98 ASP A C 1
ATOM 771 O O . ASP A 1 98 ? -4.687 -6.820 16.529 1.00 97.88 98 ASP A O 1
ATOM 775 N N . GLN A 1 99 ? -6.857 -6.850 15.994 1.00 98.00 99 GLN A N 1
ATOM 776 C CA . GLN A 1 99 ? -6.708 -7.918 14.997 1.00 98.00 99 GLN A CA 1
ATOM 777 C C . GLN A 1 99 ? -5.887 -7.456 13.788 1.00 98.00 99 GLN A C 1
ATOM 779 O O . GLN A 1 99 ? -4.996 -8.175 13.333 1.00 98.00 99 GLN A O 1
ATOM 784 N N . LEU A 1 100 ? -6.134 -6.239 13.298 1.00 97.50 100 LEU A N 1
ATOM 785 C CA . LEU A 1 100 ? -5.346 -5.630 12.230 1.00 97.50 100 LEU A CA 1
ATOM 786 C C . LEU A 1 100 ? -3.871 -5.491 12.635 1.00 97.50 100 LEU A C 1
ATOM 788 O O . LEU A 1 100 ? -2.996 -5.721 11.806 1.00 97.50 100 LEU A O 1
ATOM 792 N N . ALA A 1 101 ? -3.582 -5.194 13.905 1.00 96.88 101 ALA A N 1
ATOM 793 C CA . ALA A 1 101 ? -2.223 -5.098 14.434 1.00 96.88 101 ALA A CA 1
ATOM 794 C C . ALA A 1 101 ? -1.451 -6.426 14.373 1.00 96.88 101 ALA A C 1
ATOM 796 O O . ALA A 1 101 ? -0.230 -6.415 14.217 1.00 96.88 101 ALA A O 1
ATOM 797 N N . LEU A 1 102 ? -2.145 -7.566 14.468 1.00 97.81 102 LEU A N 1
ATOM 798 C CA . LEU A 1 102 ? -1.530 -8.888 14.305 1.00 97.81 102 LEU A CA 1
ATOM 799 C C . LEU A 1 102 ? -1.103 -9.146 12.855 1.00 97.81 102 LEU A C 1
ATOM 801 O O . LEU A 1 102 ? -0.124 -9.852 12.621 1.00 97.81 102 LEU A O 1
ATOM 805 N N . LEU A 1 103 ? -1.835 -8.582 11.892 1.00 97.50 103 LEU A N 1
ATOM 806 C CA . LEU A 1 103 ? -1.570 -8.748 10.462 1.00 97.50 103 LEU A CA 1
ATOM 807 C C . LEU A 1 103 ? -0.564 -7.712 9.937 1.00 97.50 103 LEU A C 1
ATOM 809 O O . LEU A 1 103 ? 0.333 -8.049 9.165 1.00 97.50 103 LEU A O 1
ATOM 813 N N . LEU A 1 104 ? -0.723 -6.449 10.341 1.00 97.75 104 LEU A N 1
ATOM 814 C CA . LEU A 1 104 ? -0.023 -5.276 9.809 1.00 97.75 104 LEU A CA 1
ATOM 815 C C . LEU A 1 104 ? 0.419 -4.334 10.949 1.00 97.75 104 LEU A C 1
ATOM 817 O O . LEU A 1 104 ? -0.103 -3.221 11.074 1.00 97.75 104 LEU A O 1
ATOM 821 N N . PRO A 1 105 ? 1.385 -4.745 11.790 1.00 97.50 105 PRO A N 1
ATOM 822 C CA . PRO A 1 105 ? 1.814 -3.959 12.949 1.00 97.50 105 PRO A CA 1
ATOM 823 C C . PRO A 1 105 ? 2.347 -2.567 12.579 1.00 97.50 105 PRO A C 1
ATOM 825 O O . PRO A 1 105 ? 2.089 -1.602 13.297 1.00 97.50 105 PRO A O 1
ATOM 828 N N . ASP A 1 106 ? 3.044 -2.427 11.446 1.00 97.50 106 ASP A N 1
ATOM 829 C CA . ASP A 1 106 ? 3.607 -1.138 11.021 1.00 97.50 106 ASP A CA 1
ATOM 830 C C . ASP A 1 106 ? 2.507 -0.142 10.615 1.00 97.50 106 ASP A C 1
ATOM 832 O O . ASP A 1 106 ? 2.656 1.063 10.824 1.00 97.50 106 ASP A O 1
ATOM 836 N N . LEU A 1 107 ? 1.379 -0.624 10.078 1.00 96.44 107 LEU A N 1
ATOM 837 C CA . LEU A 1 107 ? 0.249 0.229 9.701 1.00 96.44 107 LEU A CA 1
ATOM 838 C C . LEU A 1 107 ? -0.413 0.842 10.941 1.00 96.44 107 LEU A C 1
ATOM 840 O O . LEU A 1 107 ? -0.777 2.017 10.917 1.00 96.44 107 LEU A O 1
ATOM 844 N N . LEU A 1 108 ? -0.509 0.082 12.038 1.00 94.25 108 LEU A N 1
ATOM 845 C CA . LEU A 1 108 ? -1.098 0.564 13.288 1.00 94.25 108 LEU A CA 1
ATOM 846 C C . LEU A 1 108 ? -0.325 1.761 13.857 1.00 94.25 108 LEU A C 1
ATOM 848 O O . LEU A 1 108 ? -0.935 2.706 14.346 1.00 94.25 108 LEU A O 1
ATOM 852 N N . THR A 1 109 ? 1.007 1.761 13.726 1.00 95.12 109 THR A N 1
ATOM 853 C CA . THR A 1 109 ? 1.858 2.879 14.180 1.00 95.12 109 THR A CA 1
ATOM 854 C C . THR A 1 109 ? 1.647 4.176 13.398 1.00 95.12 109 THR A C 1
ATOM 856 O O . THR A 1 109 ? 2.163 5.218 13.788 1.00 95.12 109 THR A O 1
ATOM 859 N N . ARG A 1 110 ? 0.928 4.111 12.270 1.00 95.50 110 ARG A N 1
ATOM 860 C CA . ARG A 1 110 ? 0.609 5.252 11.406 1.00 95.50 110 ARG A CA 1
ATOM 861 C C . ARG A 1 110 ? -0.893 5.477 11.271 1.00 95.50 110 ARG A C 1
ATOM 863 O O . ARG A 1 110 ? -1.318 6.254 10.410 1.00 95.50 110 ARG A O 1
ATOM 870 N N . MET A 1 111 ? -1.703 4.781 12.064 1.00 94.62 111 MET A N 1
ATOM 871 C CA . MET A 1 111 ? -3.151 4.790 11.913 1.00 94.62 111 MET A CA 1
ATOM 872 C C . MET A 1 111 ? -3.712 6.206 12.090 1.00 94.62 111 MET A C 1
ATOM 874 O O . MET A 1 111 ? -4.588 6.597 11.327 1.00 94.62 111 MET A O 1
ATOM 878 N N . GLU A 1 112 ? -3.143 7.014 12.991 1.00 94.50 112 GLU A N 1
ATOM 879 C CA . GLU A 1 112 ? -3.571 8.395 13.243 1.00 94.50 112 GLU A CA 1
ATOM 880 C C . GLU A 1 112 ? -3.382 9.346 12.048 1.00 94.50 112 GLU A C 1
ATOM 882 O O . GLU A 1 112 ? -4.114 10.326 11.924 1.00 94.50 112 GLU A O 1
ATOM 887 N N . TYR A 1 113 ? -2.449 9.046 11.139 1.00 94.62 113 TYR A N 1
ATOM 888 C CA . TYR A 1 113 ? -2.221 9.828 9.915 1.00 94.62 113 TYR A CA 1
ATOM 889 C C . TYR A 1 113 ? -2.893 9.212 8.686 1.00 94.62 113 TYR A C 1
ATOM 891 O O . TYR A 1 113 ? -2.883 9.802 7.602 1.00 94.62 113 TYR A O 1
ATOM 899 N N . THR A 1 114 ? -3.438 8.004 8.820 1.00 95.50 114 THR A N 1
ATOM 900 C CA . THR A 1 114 ? -4.051 7.287 7.707 1.00 95.50 114 THR A CA 1
ATOM 901 C C . THR A 1 114 ? -5.490 7.756 7.528 1.00 95.50 114 THR A C 1
ATOM 903 O O . THR A 1 114 ? -6.243 7.936 8.482 1.00 95.50 114 THR A O 1
ATOM 906 N N . ARG A 1 115 ? -5.893 7.970 6.274 1.00 96.31 115 ARG A N 1
ATOM 907 C CA . ARG A 1 115 ? -7.249 8.427 5.954 1.00 96.31 115 ARG A CA 1
ATOM 908 C C . ARG A 1 115 ? -8.289 7.369 6.326 1.00 96.31 115 ARG A C 1
ATOM 910 O O . ARG A 1 115 ? -8.107 6.191 6.020 1.00 96.31 115 ARG A O 1
ATOM 917 N N . VAL A 1 116 ? -9.417 7.824 6.873 1.00 96.94 116 VAL A N 1
ATOM 918 C CA . VAL A 1 116 ? -10.587 6.988 7.207 1.00 96.94 116 VAL A CA 1
ATOM 919 C C . VAL A 1 116 ? -11.038 6.159 6.007 1.00 96.94 116 VAL A C 1
ATOM 921 O O . VAL A 1 116 ? -11.260 4.965 6.155 1.00 96.94 116 VAL A O 1
ATOM 924 N N . ASP A 1 117 ? -11.077 6.762 4.815 1.00 96.81 117 ASP A N 1
ATOM 925 C CA . ASP A 1 117 ? -11.507 6.099 3.574 1.00 96.81 117 ASP A CA 1
ATOM 926 C C . ASP A 1 117 ? -10.669 4.858 3.227 1.00 96.81 117 ASP A C 1
ATOM 928 O O . ASP A 1 117 ? -11.138 3.972 2.521 1.00 96.81 117 ASP A O 1
ATOM 932 N N . ILE A 1 118 ? -9.418 4.803 3.701 1.00 96.12 118 ILE A N 1
ATOM 933 C CA . ILE A 1 118 ? -8.531 3.657 3.488 1.00 96.12 118 ILE A CA 1
ATOM 934 C C . ILE A 1 118 ? -8.672 2.648 4.629 1.00 96.12 118 ILE A C 1
ATOM 936 O O . ILE A 1 118 ? -8.670 1.451 4.379 1.00 96.12 118 ILE A O 1
ATOM 940 N N . LEU A 1 119 ? -8.817 3.105 5.877 1.00 96.94 119 LEU A N 1
ATOM 941 C CA . LEU A 1 119 ? -8.943 2.218 7.040 1.00 96.94 119 LEU A CA 1
ATOM 942 C C . LEU A 1 119 ? -10.297 1.508 7.112 1.00 96.94 119 LEU A C 1
ATOM 944 O O . LEU A 1 119 ? -10.353 0.352 7.521 1.00 96.94 119 LEU A O 1
ATOM 948 N N . GLN A 1 120 ? -11.378 2.180 6.715 1.00 97.38 120 GLN A N 1
ATOM 949 C CA . GLN A 1 120 ? -12.731 1.632 6.753 1.00 97.38 120 GLN A CA 1
ATOM 950 C C . GLN A 1 120 ? -12.836 0.269 6.043 1.00 97.38 120 GLN A C 1
ATOM 952 O O . GLN A 1 120 ? -13.207 -0.688 6.720 1.00 97.38 120 GLN A O 1
ATOM 957 N N . PRO A 1 121 ? -12.479 0.122 4.748 1.00 96.81 121 PRO A N 1
ATOM 958 C CA . PRO A 1 121 ? -12.608 -1.165 4.062 1.00 96.81 121 PRO A CA 1
ATOM 959 C C . PRO A 1 121 ? -11.709 -2.256 4.662 1.00 96.81 121 PRO A C 1
ATOM 961 O O . PRO A 1 121 ? -12.052 -3.433 4.597 1.00 96.81 121 PRO A O 1
ATOM 964 N N . LEU A 1 122 ? -10.581 -1.884 5.282 1.00 96.44 122 LEU A N 1
ATOM 965 C CA . LEU A 1 122 ? -9.687 -2.839 5.947 1.00 96.44 122 LEU A CA 1
ATOM 966 C C . LEU A 1 122 ? -10.304 -3.410 7.224 1.00 96.44 122 LEU A C 1
ATOM 968 O O . LEU A 1 122 ? -10.151 -4.594 7.506 1.00 96.44 122 LEU A O 1
ATOM 972 N N . LEU A 1 123 ? -10.996 -2.571 7.998 1.00 97.44 123 LEU A N 1
ATOM 973 C CA . LEU A 1 123 ? -11.681 -2.987 9.221 1.00 97.44 123 LEU A CA 1
ATOM 974 C C . LEU A 1 123 ? -13.044 -3.630 8.939 1.00 97.44 123 LEU A C 1
ATOM 976 O O . LEU A 1 123 ? -13.565 -4.352 9.787 1.00 97.44 123 LEU A O 1
ATOM 980 N N . GLU A 1 124 ? -13.640 -3.371 7.778 1.00 97.88 124 GLU A N 1
ATOM 981 C CA . GLU A 1 124 ? -14.909 -3.969 7.367 1.00 97.88 124 GLU A CA 1
ATOM 982 C C . GLU A 1 124 ? -14.771 -5.475 7.086 1.00 97.88 124 GLU A C 1
ATOM 984 O O . GLU A 1 124 ? -15.589 -6.253 7.575 1.00 97.88 124 GLU A O 1
ATOM 989 N N . ASP A 1 125 ? -13.707 -5.890 6.385 1.00 97.06 125 ASP A N 1
ATOM 990 C CA . ASP A 1 125 ? -13.485 -7.273 5.932 1.00 97.06 125 ASP A CA 1
ATOM 991 C C . ASP A 1 125 ? -12.068 -7.787 6.268 1.00 97.06 125 ASP A C 1
ATOM 993 O O . ASP A 1 125 ? -11.201 -7.956 5.406 1.00 97.06 125 ASP A O 1
ATOM 997 N N . LEU A 1 126 ? -11.824 -8.065 7.554 1.00 96.94 126 LEU A N 1
ATOM 998 C CA . LEU A 1 126 ? -10.553 -8.639 8.029 1.00 96.94 126 LEU A CA 1
ATOM 999 C C . LEU A 1 126 ? -10.244 -10.050 7.471 1.00 96.94 126 LEU A C 1
ATOM 1001 O O . LEU A 1 126 ? -9.076 -10.324 7.160 1.00 96.94 126 LEU A O 1
ATOM 1005 N N . PRO A 1 127 ? -11.221 -10.971 7.321 1.00 96.62 127 PRO A N 1
ATOM 1006 C CA . PRO A 1 127 ? -10.963 -12.272 6.704 1.00 96.62 127 PRO A CA 1
ATOM 1007 C C . PRO A 1 127 ? -10.533 -12.147 5.238 1.00 96.62 127 PRO A C 1
ATOM 1009 O O . PRO A 1 127 ? -9.552 -12.781 4.839 1.00 96.62 127 PRO A O 1
ATOM 1012 N N . GLY A 1 128 ? -11.211 -11.299 4.456 1.00 96.25 128 GLY A N 1
ATOM 1013 C CA . GLY A 1 128 ? -10.835 -11.010 3.074 1.00 96.25 128 GLY A CA 1
ATOM 1014 C C . GLY A 1 128 ? -9.457 -10.361 2.976 1.00 96.25 128 GLY A C 1
ATOM 1015 O O . GLY A 1 128 ? -8.641 -10.783 2.156 1.00 96.25 128 GLY A O 1
ATOM 1016 N N . LEU A 1 129 ? -9.138 -9.426 3.879 1.00 96.44 129 LEU A N 1
ATOM 1017 C CA . LEU A 1 129 ? -7.800 -8.841 3.986 1.00 96.44 129 LEU A CA 1
ATOM 1018 C C . LEU A 1 129 ? -6.723 -9.910 4.226 1.00 96.44 129 LEU A C 1
ATOM 1020 O O . LEU A 1 129 ? -5.660 -9.865 3.614 1.00 96.44 129 LEU A O 1
ATOM 1024 N N . THR A 1 130 ? -6.987 -10.903 5.077 1.00 96.81 130 THR A N 1
ATOM 1025 C CA . THR A 1 130 ? -6.022 -11.982 5.352 1.00 96.81 130 THR A CA 1
ATOM 1026 C C . THR A 1 130 ? -5.738 -12.809 4.096 1.00 96.81 130 THR A C 1
ATOM 1028 O O . THR A 1 130 ? -4.577 -13.066 3.778 1.00 96.81 130 THR A O 1
ATOM 1031 N N . GLN A 1 131 ? -6.779 -13.187 3.347 1.00 96.25 131 GLN A N 1
ATOM 1032 C CA . GLN A 1 131 ? -6.625 -13.898 2.070 1.00 96.25 131 GLN A CA 1
ATOM 1033 C C . GLN A 1 131 ? -5.857 -13.057 1.049 1.00 96.25 131 GLN A C 1
ATOM 1035 O O . GLN A 1 131 ? -4.959 -13.559 0.372 1.00 96.25 131 GLN A O 1
ATOM 1040 N N . GLN A 1 132 ? -6.156 -11.761 0.989 1.00 96.44 132 GLN A N 1
ATOM 1041 C CA . GLN A 1 132 ? -5.452 -10.829 0.125 1.00 96.44 132 GLN A CA 1
ATOM 1042 C C . GLN A 1 132 ? -3.964 -10.732 0.484 1.00 96.44 132 GLN A C 1
ATOM 1044 O O . GLN A 1 132 ? -3.117 -10.799 -0.403 1.00 96.44 132 GLN A O 1
ATOM 1049 N N . LEU A 1 133 ? -3.619 -10.621 1.770 1.00 96.94 133 LEU A N 1
ATOM 1050 C CA . LEU A 1 133 ? -2.226 -10.579 2.224 1.00 96.94 133 LEU A CA 1
ATOM 1051 C C . LEU A 1 133 ? -1.463 -11.864 1.875 1.00 96.94 133 LEU A C 1
ATOM 1053 O O . LEU A 1 133 ? -0.280 -11.785 1.545 1.00 96.94 133 LEU A O 1
ATOM 1057 N N . ILE A 1 134 ? -2.123 -13.027 1.901 1.00 97.00 134 ILE A N 1
ATOM 1058 C CA . ILE A 1 134 ? -1.533 -14.292 1.436 1.00 97.00 134 ILE A CA 1
ATOM 1059 C C . ILE A 1 134 ? -1.222 -14.210 -0.064 1.00 97.00 134 ILE A C 1
ATOM 1061 O O . ILE A 1 134 ? -0.083 -14.457 -0.450 1.00 97.00 134 ILE A O 1
ATOM 1065 N N . GLY A 1 135 ? -2.174 -13.773 -0.894 1.00 96.00 135 GLY A N 1
ATOM 1066 C CA . GLY A 1 135 ? -1.942 -13.602 -2.334 1.00 96.00 135 GLY A CA 1
ATOM 1067 C C . GLY A 1 135 ? -0.822 -12.599 -2.640 1.00 96.00 135 GLY A C 1
ATOM 1068 O O . GLY A 1 135 ? 0.073 -12.871 -3.436 1.00 96.00 135 GLY A O 1
ATOM 1069 N N . LEU A 1 136 ? -0.791 -11.465 -1.932 1.00 96.25 136 LEU A N 1
ATOM 1070 C CA . LEU A 1 136 ? 0.293 -10.484 -2.045 1.00 96.25 136 LEU A CA 1
ATOM 1071 C C . LEU A 1 136 ? 1.652 -11.076 -1.648 1.00 96.25 136 LEU A C 1
ATOM 1073 O O . LEU A 1 136 ? 2.674 -10.745 -2.253 1.00 96.25 136 LEU A O 1
ATOM 1077 N N . ARG A 1 137 ? 1.681 -11.960 -0.644 1.00 97.00 137 ARG A N 1
ATOM 1078 C CA . ARG A 1 137 ? 2.905 -12.629 -0.187 1.00 97.00 137 ARG A CA 1
ATOM 1079 C C . ARG A 1 137 ? 3.447 -13.605 -1.225 1.00 97.00 137 ARG A C 1
ATOM 1081 O O . ARG A 1 137 ? 4.665 -13.738 -1.329 1.00 97.00 137 ARG A O 1
ATOM 1088 N N . GLU A 1 138 ? 2.566 -14.264 -1.969 1.00 97.12 138 GLU A N 1
ATOM 1089 C CA . GLU A 1 138 ? 2.935 -15.152 -3.073 1.00 97.12 138 GLU A CA 1
ATOM 1090 C C . GLU A 1 138 ? 3.535 -14.367 -4.250 1.00 97.12 138 GLU A C 1
ATOM 1092 O O . GLU A 1 138 ? 4.558 -14.781 -4.794 1.00 97.12 138 GLU A O 1
ATOM 1097 N N . CYS A 1 139 ? 2.976 -13.197 -4.582 1.00 96.56 139 CYS A N 1
ATOM 1098 C CA . CYS A 1 139 ? 3.501 -12.312 -5.632 1.00 96.56 139 CYS A CA 1
ATOM 1099 C C . CYS A 1 139 ? 4.836 -11.635 -5.258 1.00 96.56 139 CYS A C 1
ATOM 1101 O O . CYS A 1 139 ? 5.693 -11.406 -6.117 1.00 96.56 139 CYS A O 1
ATOM 1103 N N . LEU A 1 140 ? 5.022 -11.290 -3.977 1.00 96.50 140 LEU A N 1
ATOM 1104 C CA . LEU A 1 140 ? 6.1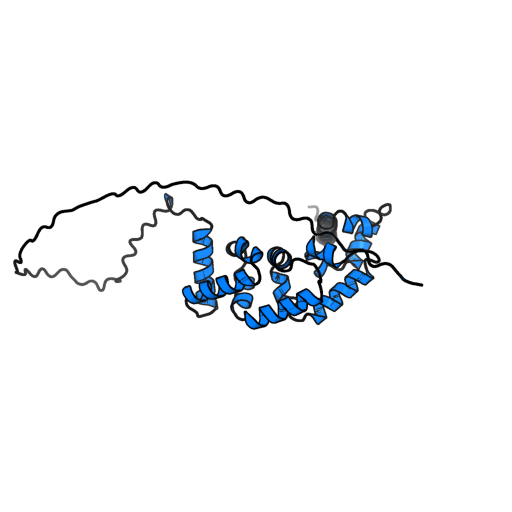87 -10.560 -3.458 1.00 96.50 140 LEU A CA 1
ATOM 1105 C C . LEU A 1 140 ? 6.927 -11.362 -2.370 1.00 96.50 140 LEU A C 1
ATOM 1107 O O . LEU A 1 140 ? 6.960 -10.962 -1.196 1.00 96.50 140 LEU A O 1
ATOM 1111 N N . PRO A 1 141 ? 7.563 -12.494 -2.729 1.00 96.00 141 PRO A N 1
ATOM 1112 C CA . PRO A 1 141 ? 8.272 -13.313 -1.760 1.00 96.00 141 PRO A CA 1
ATOM 1113 C C . PRO A 1 141 ? 9.459 -12.544 -1.166 1.00 96.00 141 PRO A C 1
ATOM 1115 O O . PRO A 1 141 ? 10.275 -11.961 -1.876 1.00 96.00 141 PRO A O 1
ATOM 1118 N N . GLY A 1 142 ? 9.562 -12.554 0.164 1.00 93.81 142 GLY A N 1
ATOM 1119 C CA . GLY A 1 142 ? 10.648 -11.902 0.906 1.00 93.81 142 GLY A CA 1
ATOM 1120 C C . GLY A 1 142 ? 10.406 -10.433 1.268 1.00 93.81 142 GLY A C 1
ATOM 1121 O O . GLY A 1 142 ? 11.076 -9.933 2.166 1.00 93.81 142 GLY A O 1
ATOM 1122 N N . VAL A 1 143 ? 9.410 -9.771 0.672 1.00 96.94 143 VAL A N 1
ATOM 1123 C CA . VAL A 1 143 ? 9.065 -8.375 0.989 1.00 96.94 143 VAL A CA 1
ATOM 1124 C C . VAL A 1 143 ? 8.312 -8.285 2.316 1.00 96.94 143 VAL A C 1
ATOM 1126 O O . VAL A 1 143 ? 7.421 -9.092 2.594 1.00 96.94 143 VAL A O 1
ATOM 1129 N N . ASN A 1 144 ? 8.641 -7.300 3.156 1.00 96.81 144 ASN A N 1
ATOM 1130 C CA . ASN A 1 144 ? 7.875 -7.044 4.375 1.00 96.81 144 ASN A CA 1
ATOM 1131 C C . ASN A 1 144 ? 6.563 -6.319 4.028 1.00 96.81 144 ASN A C 1
ATOM 1133 O O . ASN A 1 144 ? 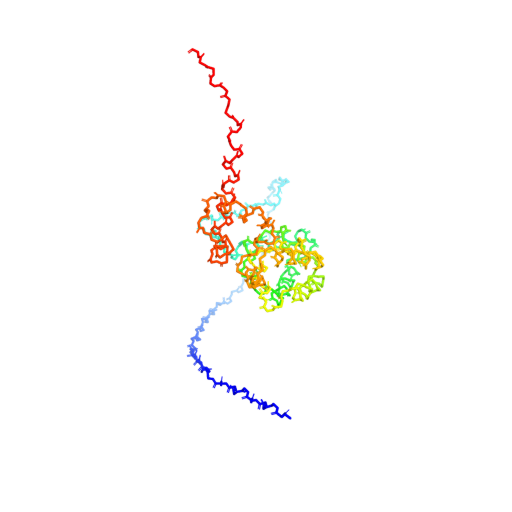6.525 -5.094 3.929 1.00 96.81 144 ASN A O 1
ATOM 1137 N N . LEU A 1 145 ? 5.484 -7.092 3.869 1.00 96.94 145 LEU A N 1
ATOM 1138 C CA . LEU A 1 145 ? 4.165 -6.567 3.508 1.00 96.94 145 LEU A CA 1
ATOM 1139 C C . LEU A 1 145 ? 3.625 -5.551 4.517 1.00 96.94 145 LEU A C 1
ATOM 1141 O O . LEU A 1 145 ? 3.027 -4.567 4.101 1.00 96.94 145 LEU A O 1
ATOM 1145 N N . SER A 1 146 ? 3.867 -5.746 5.816 1.00 97.31 146 SER A N 1
ATOM 1146 C CA . SER A 1 146 ? 3.429 -4.800 6.850 1.00 97.31 146 SER A CA 1
ATOM 1147 C C . SER A 1 146 ? 4.035 -3.417 6.614 1.00 97.31 146 SER A C 1
ATOM 1149 O O . SER A 1 146 ? 3.310 -2.426 6.509 1.00 97.31 146 SER A O 1
ATOM 1151 N N . ARG A 1 147 ? 5.352 -3.355 6.394 1.00 96.88 147 ARG A N 1
ATOM 1152 C CA . ARG A 1 147 ? 6.057 -2.110 6.066 1.00 96.88 147 ARG A CA 1
ATOM 1153 C C . ARG A 1 147 ? 5.609 -1.520 4.728 1.00 96.88 147 ARG A C 1
ATOM 1155 O O . ARG A 1 147 ? 5.425 -0.308 4.629 1.00 96.88 147 ARG A O 1
ATOM 1162 N N . LEU A 1 148 ? 5.448 -2.357 3.706 1.00 97.12 148 LEU A N 1
ATOM 1163 C CA . LEU A 1 148 ? 5.040 -1.930 2.368 1.00 97.12 148 LEU A CA 1
ATOM 1164 C C . LEU A 1 148 ? 3.629 -1.319 2.378 1.00 97.12 148 LEU A C 1
ATOM 1166 O O . LEU A 1 148 ? 3.435 -0.223 1.856 1.00 97.12 148 LEU A O 1
ATOM 1170 N N . VAL A 1 149 ? 2.670 -1.956 3.054 1.00 96.75 149 VAL A N 1
ATOM 1171 C CA . VAL A 1 149 ? 1.312 -1.421 3.230 1.00 96.75 149 VAL A CA 1
ATOM 1172 C C . VAL A 1 149 ? 1.328 -0.168 4.102 1.00 96.75 149 VAL A C 1
ATOM 1174 O O . VAL A 1 149 ? 0.646 0.799 3.783 1.00 96.75 149 VAL A O 1
ATOM 1177 N N . ALA A 1 150 ? 2.138 -0.124 5.163 1.00 96.06 150 ALA A N 1
ATOM 1178 C CA . ALA A 1 150 ? 2.265 1.075 5.988 1.00 96.06 150 ALA A CA 1
ATOM 1179 C C . ALA A 1 150 ? 2.798 2.275 5.191 1.00 96.06 150 ALA A C 1
ATOM 1181 O O . ALA A 1 150 ? 2.393 3.407 5.456 1.00 96.06 150 ALA A O 1
ATOM 1182 N N . LYS A 1 151 ? 3.694 2.059 4.215 1.00 95.25 151 LYS A N 1
ATOM 1183 C CA . LYS A 1 151 ? 4.157 3.099 3.279 1.00 95.25 151 LYS A CA 1
ATOM 1184 C C . LYS A 1 151 ? 3.066 3.497 2.288 1.00 95.25 151 LYS A C 1
ATOM 1186 O O . LYS A 1 151 ? 2.888 4.691 2.053 1.00 95.25 151 LYS A O 1
ATOM 1191 N N . HIS A 1 152 ? 2.353 2.520 1.730 1.00 95.75 152 HIS A N 1
ATOM 1192 C CA . HIS A 1 152 ? 1.360 2.740 0.684 1.00 95.75 152 HIS A CA 1
ATOM 1193 C C . HIS A 1 152 ? 0.037 1.995 0.966 1.00 95.75 152 HIS A C 1
ATOM 1195 O O . HIS A 1 152 ? -0.244 0.966 0.349 1.00 95.75 152 HIS A O 1
ATOM 1201 N N . PRO A 1 153 ? -0.827 2.521 1.860 1.00 94.62 153 PRO A N 1
ATOM 1202 C CA . PRO A 1 153 ? -2.041 1.820 2.296 1.00 94.62 153 PRO A CA 1
ATOM 1203 C C . PRO A 1 153 ? -3.054 1.545 1.174 1.00 94.62 153 PRO A C 1
ATOM 1205 O O . PRO A 1 153 ? -3.819 0.586 1.245 1.00 94.62 153 PRO A O 1
ATOM 1208 N N . ARG A 1 154 ? -3.038 2.360 0.109 1.00 94.19 154 ARG A N 1
ATOM 1209 C CA . ARG A 1 154 ? -3.917 2.205 -1.064 1.00 94.19 154 ARG A CA 1
ATOM 1210 C C . ARG A 1 154 ? -3.649 0.937 -1.871 1.00 94.1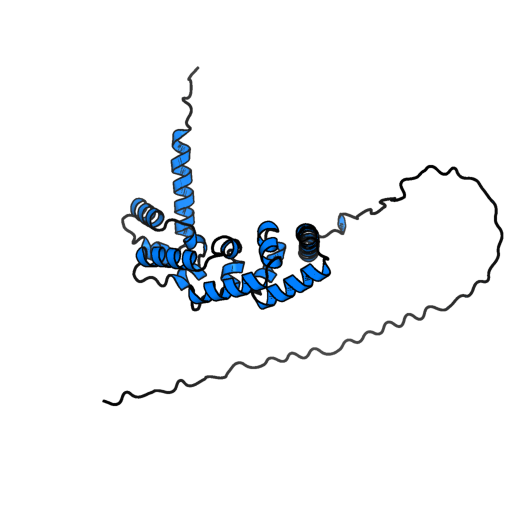9 154 ARG A C 1
ATOM 1212 O O . ARG A 1 154 ? -4.547 0.487 -2.578 1.00 94.19 154 ARG A O 1
ATOM 1219 N N . LEU A 1 155 ? -2.477 0.324 -1.695 1.00 95.19 155 LEU A N 1
ATOM 1220 C CA . LEU A 1 155 ? -2.096 -0.915 -2.370 1.00 95.19 155 LEU A CA 1
ATOM 1221 C C . LEU A 1 155 ? -3.138 -2.020 -2.160 1.00 95.19 155 LEU A C 1
ATOM 1223 O O . LEU A 1 155 ? -3.465 -2.752 -3.090 1.00 95.19 155 LEU A O 1
ATOM 1227 N N . LEU A 1 156 ? -3.700 -2.104 -0.950 1.00 94.81 156 LEU A N 1
ATOM 1228 C CA . LEU A 1 156 ? -4.720 -3.095 -0.616 1.00 94.81 156 LEU A CA 1
ATOM 1229 C C . LEU A 1 156 ? -6.051 -2.829 -1.335 1.00 94.81 156 LEU A C 1
ATOM 1231 O O . LEU A 1 156 ? -6.760 -3.760 -1.699 1.00 94.81 156 LEU A O 1
ATOM 1235 N N . SER A 1 157 ? -6.403 -1.574 -1.592 1.00 92.50 157 SER A N 1
ATOM 1236 C CA . SER A 1 157 ? -7.632 -1.259 -2.325 1.00 92.50 157 SER A CA 1
ATOM 1237 C C . SER A 1 157 ? -7.483 -1.503 -3.829 1.00 92.50 157 SER A C 1
ATOM 1239 O O . SER A 1 157 ? -8.422 -1.948 -4.483 1.00 92.50 157 SER A O 1
ATOM 1241 N N . GLU A 1 158 ? -6.308 -1.225 -4.389 1.00 92.94 158 GLU A N 1
ATOM 1242 C CA . GLU A 1 158 ? -6.066 -1.288 -5.836 1.00 92.94 158 GLU A CA 1
ATOM 1243 C C . GLU A 1 158 ? -5.783 -2.706 -6.336 1.00 92.94 158 GLU A C 1
ATOM 1245 O O . GLU A 1 158 ? -6.238 -3.091 -7.418 1.00 92.94 158 GLU A O 1
ATOM 1250 N N . TYR A 1 159 ? -5.065 -3.491 -5.531 1.00 93.69 159 TYR A N 1
ATOM 1251 C CA . TYR A 1 159 ? -4.670 -4.863 -5.835 1.00 93.69 159 TYR A CA 1
ATOM 1252 C C . TYR A 1 159 ? -5.445 -5.854 -4.967 1.00 93.69 159 TYR A C 1
ATOM 1254 O O . TYR A 1 159 ? -4.867 -6.713 -4.300 1.00 93.69 159 TYR A O 1
ATOM 1262 N N . ARG A 1 160 ? -6.780 -5.721 -4.962 1.00 92.31 160 ARG A N 1
ATOM 1263 C CA . ARG A 1 160 ? -7.671 -6.708 -4.328 1.00 92.31 160 ARG A CA 1
ATOM 1264 C C . ARG A 1 160 ? -7.545 -8.082 -4.984 1.00 92.31 160 ARG A C 1
ATOM 1266 O O . ARG A 1 160 ? -7.602 -9.093 -4.295 1.00 92.31 160 ARG A O 1
ATOM 1273 N N . ASP A 1 161 ? -7.343 -8.092 -6.300 1.00 93.75 161 ASP A N 1
ATOM 1274 C CA . ASP A 1 161 ? -7.023 -9.290 -7.069 1.00 93.75 161 ASP A CA 1
ATOM 1275 C C . ASP A 1 161 ? -5.493 -9.450 -7.197 1.00 93.75 161 ASP A C 1
ATOM 1277 O O . ASP A 1 161 ? -4.844 -8.590 -7.810 1.00 93.75 161 ASP A O 1
ATOM 1281 N N . PRO A 1 162 ? -4.897 -10.529 -6.650 1.00 93.12 162 PRO A N 1
ATOM 1282 C CA . PRO A 1 162 ? -3.462 -10.778 -6.761 1.00 93.12 162 PRO A CA 1
ATOM 1283 C C . PRO A 1 162 ? -3.006 -10.996 -8.210 1.00 93.12 162 PRO A C 1
ATOM 1285 O O . PRO A 1 162 ? -1.865 -10.667 -8.534 1.00 93.12 162 PRO A O 1
ATOM 1288 N N . ALA A 1 163 ? -3.879 -11.470 -9.109 1.00 95.38 163 ALA A N 1
ATOM 1289 C CA . ALA A 1 163 ? -3.515 -11.680 -10.511 1.00 95.38 163 ALA A CA 1
ATOM 1290 C C . ALA A 1 163 ? -3.123 -10.364 -11.202 1.00 95.38 163 ALA A C 1
ATOM 1292 O O . ALA A 1 163 ? -2.152 -10.317 -11.957 1.00 95.38 163 ALA A O 1
ATOM 1293 N N . ARG A 1 164 ? -3.821 -9.270 -10.874 1.00 95.88 164 ARG A N 1
ATOM 1294 C CA . ARG A 1 164 ? -3.513 -7.931 -11.389 1.00 95.88 164 ARG A CA 1
ATOM 1295 C C . ARG A 1 164 ? -2.162 -7.418 -10.894 1.00 95.88 164 ARG A C 1
ATOM 1297 O O . ARG A 1 164 ? -1.443 -6.762 -11.647 1.00 95.88 164 ARG A O 1
ATOM 1304 N N . LEU A 1 165 ? -1.809 -7.700 -9.637 1.00 96.00 165 LEU A N 1
ATOM 1305 C CA . LEU A 1 165 ? -0.486 -7.348 -9.123 1.00 96.00 165 LEU A CA 1
ATOM 1306 C C . LEU A 1 165 ? 0.597 -8.145 -9.845 1.00 96.00 165 LEU A C 1
ATOM 1308 O O . LEU A 1 165 ? 1.606 -7.572 -10.243 1.00 96.00 165 LEU A O 1
ATOM 1312 N N . GLU A 1 166 ? 0.391 -9.446 -10.035 1.00 96.69 166 GLU A N 1
ATOM 1313 C CA . GLU A 1 166 ? 1.365 -10.294 -10.715 1.00 96.69 166 GLU A CA 1
ATOM 1314 C C . GLU A 1 166 ? 1.590 -9.849 -12.165 1.00 96.69 166 GLU A C 1
ATOM 1316 O O . GLU A 1 166 ? 2.738 -9.711 -12.583 1.00 96.69 166 GLU A O 1
ATOM 1321 N N . GLU A 1 167 ? 0.528 -9.525 -12.908 1.00 96.56 167 GLU A N 1
ATOM 1322 C CA . GLU A 1 167 ? 0.647 -8.939 -14.249 1.00 96.56 167 GLU A CA 1
ATOM 1323 C C . GLU A 1 167 ? 1.484 -7.653 -14.212 1.00 96.56 167 GLU A C 1
ATOM 1325 O O . GLU A 1 167 ? 2.414 -7.467 -15.003 1.00 96.56 167 GLU A O 1
ATOM 1330 N N . ARG A 1 168 ? 1.207 -6.777 -13.243 1.00 96.81 168 ARG A N 1
ATOM 1331 C CA . ARG A 1 168 ? 1.944 -5.527 -13.092 1.00 96.81 168 ARG A CA 1
ATOM 1332 C C . ARG A 1 168 ? 3.422 -5.757 -12.777 1.00 96.81 168 ARG A C 1
ATOM 1334 O O . ARG A 1 168 ? 4.289 -5.099 -13.352 1.00 96.81 168 ARG A O 1
ATOM 1341 N N . LEU A 1 169 ? 3.731 -6.715 -11.909 1.00 97.06 169 LEU A N 1
ATOM 1342 C CA . LEU A 1 169 ? 5.105 -7.108 -11.602 1.00 97.06 169 LEU A CA 1
ATOM 1343 C C . LEU A 1 169 ? 5.801 -7.720 -12.820 1.00 97.06 169 LEU A C 1
ATOM 1345 O O . LEU A 1 169 ? 6.984 -7.462 -13.030 1.00 97.06 169 LEU A O 1
ATOM 1349 N N . GLN A 1 170 ? 5.097 -8.487 -13.653 1.00 97.00 170 GLN A N 1
ATOM 1350 C CA . GLN A 1 170 ? 5.643 -9.014 -14.905 1.00 97.00 170 GLN A CA 1
ATOM 1351 C C . GLN A 1 170 ? 5.979 -7.896 -15.893 1.00 97.00 170 GLN A C 1
ATOM 1353 O O . GLN A 1 170 ? 7.068 -7.914 -16.466 1.00 97.00 170 GLN A O 1
ATOM 1358 N N . GLN A 1 171 ? 5.113 -6.887 -16.031 1.00 96.69 171 GLN A N 1
ATOM 1359 C CA . GLN A 1 171 ? 5.402 -5.691 -16.831 1.00 96.69 171 GLN A CA 1
ATOM 1360 C C . GLN A 1 171 ? 6.662 -4.973 -16.321 1.00 96.69 171 GLN A C 1
ATOM 1362 O O . GLN A 1 171 ? 7.539 -4.627 -17.112 1.00 96.69 171 GLN A O 1
ATOM 1367 N N . LEU A 1 172 ? 6.803 -4.814 -14.999 1.00 97.12 172 LEU A N 1
ATOM 1368 C CA . LEU A 1 172 ? 7.998 -4.225 -14.385 1.00 97.12 172 LEU A CA 1
ATOM 1369 C C . LEU A 1 172 ? 9.262 -5.056 -14.648 1.00 97.12 172 LEU A C 1
ATOM 1371 O O . LEU A 1 172 ? 10.296 -4.498 -15.006 1.00 97.12 172 LEU A O 1
ATOM 1375 N N . ARG A 1 173 ? 9.188 -6.387 -14.518 1.00 97.19 173 ARG A N 1
ATOM 1376 C CA . ARG A 1 173 ? 10.315 -7.300 -14.794 1.00 97.19 173 ARG A CA 1
ATOM 1377 C C . ARG A 1 173 ? 10.724 -7.269 -16.267 1.00 97.19 173 ARG A C 1
ATOM 1379 O O . ARG A 1 173 ? 11.914 -7.328 -16.563 1.00 97.19 173 ARG A O 1
ATOM 1386 N N . ALA A 1 174 ? 9.760 -7.156 -17.180 1.00 97.12 174 ALA A N 1
ATOM 1387 C CA . ALA A 1 174 ? 10.025 -7.028 -18.609 1.00 97.12 174 ALA A CA 1
ATOM 1388 C C . ALA A 1 174 ? 10.699 -5.688 -18.950 1.00 97.12 174 ALA A C 1
ATOM 1390 O O . ALA A 1 174 ? 11.612 -5.655 -19.773 1.00 97.12 174 ALA A O 1
ATOM 1391 N N . ALA A 1 175 ? 10.285 -4.598 -18.296 1.00 96.31 175 ALA A N 1
ATOM 1392 C CA . ALA A 1 175 ? 10.875 -3.274 -18.485 1.00 96.31 175 ALA A CA 1
ATOM 1393 C C . ALA A 1 175 ? 12.264 -3.121 -17.835 1.00 96.31 175 ALA A C 1
ATOM 1395 O O . ALA A 1 175 ? 13.070 -2.317 -18.299 1.00 96.31 175 ALA A O 1
ATOM 1396 N N . LEU A 1 176 ? 12.552 -3.884 -16.773 1.00 97.06 176 LEU A N 1
ATOM 1397 C CA . LEU A 1 176 ? 13.779 -3.789 -15.972 1.00 97.06 176 LEU A CA 1
ATOM 1398 C C . LEU A 1 176 ? 14.539 -5.131 -15.943 1.00 97.06 176 LEU A C 1
ATOM 1400 O O . LEU A 1 176 ? 14.619 -5.783 -14.894 1.00 97.06 176 LEU A O 1
ATOM 1404 N N . PRO A 1 177 ? 15.115 -5.573 -17.078 1.00 95.75 177 PRO A N 1
ATOM 1405 C CA . PRO A 1 177 ? 15.818 -6.848 -17.141 1.00 95.75 177 PRO A CA 1
ATOM 1406 C C . PRO A 1 177 ? 17.034 -6.858 -16.203 1.00 95.75 177 PRO A C 1
ATOM 1408 O O . PRO A 1 177 ? 17.859 -5.947 -16.213 1.00 95.75 177 PRO A O 1
ATOM 1411 N N . GLY A 1 178 ? 17.151 -7.913 -15.393 1.00 95.56 178 GLY A N 1
ATOM 1412 C CA . GLY A 1 178 ? 18.256 -8.095 -14.443 1.00 95.56 178 GLY A CA 1
ATOM 1413 C C . GLY A 1 178 ? 18.086 -7.380 -13.096 1.00 95.56 178 GLY A C 1
ATOM 1414 O O . GLY A 1 178 ? 18.917 -7.573 -12.210 1.00 95.56 178 GLY A O 1
ATOM 1415 N N . VAL A 1 179 ? 17.014 -6.604 -12.903 1.00 97.31 179 VAL A N 1
ATOM 1416 C CA . VAL A 1 179 ? 16.716 -5.935 -11.629 1.00 97.31 179 VAL A CA 1
ATOM 1417 C C . VAL A 1 179 ? 15.862 -6.835 -10.735 1.00 97.31 179 VAL A C 1
ATOM 1419 O O . VAL A 1 179 ? 14.906 -7.470 -11.183 1.00 97.31 179 VAL A O 1
ATOM 1422 N N . ASN A 1 180 ? 16.173 -6.867 -9.437 1.00 96.56 180 ASN A N 1
ATOM 1423 C CA . ASN A 1 180 ? 15.332 -7.532 -8.444 1.00 96.56 180 ASN A CA 1
ATOM 1424 C C . ASN A 1 180 ? 14.100 -6.663 -8.130 1.00 96.56 180 ASN A C 1
ATOM 1426 O O . ASN A 1 180 ? 14.095 -5.885 -7.176 1.00 96.56 180 ASN A O 1
ATOM 1430 N N . VAL A 1 181 ? 13.066 -6.785 -8.967 1.00 97.12 181 VAL A N 1
ATOM 1431 C CA . VAL A 1 181 ? 11.826 -5.995 -8.872 1.00 97.12 181 VAL A CA 1
ATOM 1432 C C . VAL A 1 181 ? 11.171 -6.058 -7.481 1.00 97.12 181 VAL A C 1
ATOM 1434 O O . VAL A 1 181 ? 10.814 -4.996 -6.983 1.00 97.12 181 VAL A O 1
ATOM 1437 N N . PRO A 1 182 ? 11.046 -7.221 -6.804 1.00 96.31 182 PRO A N 1
ATOM 1438 C CA . PRO A 1 182 ? 10.507 -7.265 -5.442 1.00 96.31 182 PRO A CA 1
ATOM 1439 C C . PRO A 1 182 ? 11.219 -6.345 -4.441 1.00 96.31 182 PRO A C 1
ATOM 1441 O O . PRO A 1 182 ? 10.554 -5.659 -3.671 1.00 96.31 182 PRO A O 1
ATOM 1444 N N . VAL A 1 183 ? 12.556 -6.299 -4.467 1.00 96.00 183 VAL A N 1
ATOM 1445 C CA . VAL A 1 183 ? 13.339 -5.422 -3.576 1.00 96.00 183 VAL A CA 1
ATOM 1446 C C . VAL A 1 183 ? 13.103 -3.957 -3.927 1.00 96.00 183 VAL A C 1
ATOM 1448 O O . VAL A 1 183 ? 12.859 -3.144 -3.042 1.00 96.00 183 VAL A O 1
ATOM 1451 N N . LEU A 1 184 ? 13.096 -3.638 -5.222 1.00 96.56 184 LEU A N 1
ATOM 1452 C CA . LEU A 1 184 ? 12.858 -2.278 -5.696 1.00 96.56 184 LEU A CA 1
ATOM 1453 C C . LEU A 1 184 ? 11.455 -1.766 -5.308 1.00 96.56 184 LEU A C 1
ATOM 1455 O O . LEU A 1 184 ? 11.309 -0.613 -4.917 1.00 96.56 184 LEU A O 1
ATOM 1459 N N . VAL A 1 185 ? 10.432 -2.625 -5.361 1.00 96.81 185 VAL A N 1
ATOM 1460 C CA . VAL A 1 185 ? 9.054 -2.293 -4.949 1.00 96.81 185 VAL A CA 1
ATOM 1461 C C . VAL A 1 185 ? 8.923 -2.142 -3.426 1.00 96.81 185 VAL A C 1
ATOM 1463 O O . VAL A 1 185 ? 8.143 -1.315 -2.960 1.00 96.81 185 VAL A O 1
ATOM 1466 N N . ASP A 1 186 ? 9.676 -2.906 -2.629 1.00 95.69 186 ASP A N 1
ATOM 1467 C CA . ASP A 1 186 ? 9.722 -2.739 -1.164 1.00 95.69 186 ASP A CA 1
ATOM 1468 C C . ASP A 1 186 ? 10.343 -1.388 -0.759 1.00 95.69 186 ASP A C 1
ATOM 1470 O O . ASP A 1 186 ? 9.913 -0.731 0.202 1.00 95.69 186 ASP A O 1
ATOM 1474 N N . GLU A 1 187 ? 11.344 -0.940 -1.516 1.00 95.06 187 GLU A N 1
ATOM 1475 C CA . GLU A 1 187 ? 11.946 0.379 -1.352 1.00 95.06 187 GLU A CA 1
ATOM 1476 C C . GLU A 1 187 ? 10.981 1.485 -1.788 1.00 95.06 187 GLU A C 1
ATOM 1478 O O . GLU A 1 187 ? 10.639 2.330 -0.949 1.00 95.06 187 GLU A O 1
ATOM 1483 N N . GLU A 1 188 ? 10.478 1.410 -3.026 1.00 96.44 188 GLU A N 1
ATOM 1484 C CA . GLU A 1 188 ? 9.616 2.414 -3.656 1.00 96.44 188 GLU A CA 1
ATOM 1485 C C . GLU A 1 188 ? 8.315 1.804 -4.234 1.00 96.44 188 GLU A C 1
ATOM 1487 O O . GLU A 1 188 ? 8.251 1.437 -5.414 1.00 96.44 188 GLU A O 1
ATOM 1492 N N . PRO A 1 189 ? 7.229 1.731 -3.436 1.00 95.62 189 PRO A N 1
ATOM 1493 C CA . PRO A 1 189 ? 5.956 1.153 -3.875 1.00 95.62 189 PRO A CA 1
ATOM 1494 C C . PRO A 1 189 ? 5.261 1.916 -5.010 1.00 95.62 189 PRO A C 1
ATOM 1496 O O . PRO A 1 189 ? 4.484 1.312 -5.749 1.00 95.62 189 PRO A O 1
ATOM 1499 N N . HIS A 1 190 ? 5.537 3.217 -5.186 1.00 93.56 190 HIS A N 1
ATOM 1500 C CA . HIS A 1 190 ? 4.909 4.039 -6.234 1.00 93.56 190 HIS A CA 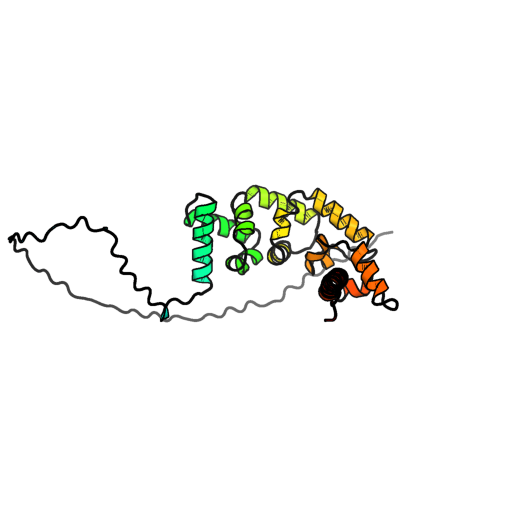1
ATOM 1501 C C . HIS A 1 190 ? 5.232 3.550 -7.654 1.00 93.56 190 HIS A C 1
ATOM 1503 O O . HIS A 1 190 ? 4.493 3.842 -8.593 1.00 93.56 190 HIS A O 1
ATOM 1509 N N . LEU A 1 191 ? 6.282 2.739 -7.829 1.00 95.25 191 LEU A N 1
ATOM 1510 C CA . LEU A 1 191 ? 6.604 2.104 -9.112 1.00 95.25 191 LEU A CA 1
ATOM 1511 C C . LEU A 1 191 ? 5.476 1.205 -9.634 1.00 95.25 191 LEU A C 1
ATOM 1513 O O . LEU A 1 191 ? 5.354 1.002 -10.843 1.00 95.25 191 LEU A O 1
ATOM 1517 N N . LEU A 1 192 ? 4.615 0.697 -8.750 1.00 95.25 192 LEU A N 1
ATOM 1518 C CA . LEU A 1 192 ? 3.451 -0.089 -9.147 1.00 95.25 192 LEU A CA 1
ATOM 1519 C C . LEU A 1 192 ? 2.431 0.741 -9.943 1.00 95.25 192 LEU A C 1
ATOM 1521 O O . LEU A 1 192 ? 1.693 0.171 -10.742 1.00 95.25 192 LEU A O 1
ATOM 1525 N N . HIS A 1 193 ? 2.429 2.068 -9.821 1.00 92.25 193 HIS A N 1
ATOM 1526 C CA . HIS A 1 193 ? 1.448 2.957 -10.459 1.00 92.25 193 HIS A CA 1
ATOM 1527 C C . HIS A 1 193 ? 1.951 3.632 -11.725 1.00 92.25 193 HIS A C 1
ATOM 1529 O O . HIS A 1 193 ? 1.151 4.072 -12.547 1.00 92.25 193 HIS A O 1
ATOM 1535 N N . VAL A 1 194 ? 3.267 3.729 -11.885 1.00 93.00 194 VAL A N 1
ATOM 1536 C CA . VAL A 1 194 ? 3.874 4.576 -12.911 1.00 93.00 194 VAL A CA 1
ATOM 1537 C C . VAL A 1 194 ? 4.248 3.769 -14.147 1.00 93.00 194 VAL A C 1
ATOM 1539 O O . VAL A 1 194 ? 4.852 2.704 -14.045 1.00 93.00 194 VAL A O 1
ATOM 1542 N N . ASP A 1 195 ? 3.933 4.264 -15.343 1.00 93.56 195 ASP A N 1
ATOM 1543 C CA . ASP A 1 195 ? 4.410 3.644 -16.581 1.00 93.56 195 ASP A CA 1
ATOM 1544 C C . ASP A 1 195 ? 5.941 3.761 -16.693 1.00 93.56 195 ASP A C 1
ATOM 1546 O O . ASP A 1 195 ? 6.494 4.797 -17.071 1.00 93.56 195 ASP A O 1
ATOM 1550 N N . ILE A 1 196 ? 6.634 2.672 -16.351 1.00 95.00 196 ILE A N 1
ATOM 1551 C CA . ILE A 1 196 ? 8.096 2.612 -16.365 1.00 95.00 196 ILE A CA 1
ATOM 1552 C C . ILE A 1 196 ? 8.658 2.813 -17.771 1.00 95.00 196 ILE A C 1
ATOM 1554 O O . ILE A 1 196 ? 9.736 3.387 -17.902 1.00 95.00 196 ILE A O 1
ATOM 1558 N N . GLY A 1 197 ? 7.941 2.420 -18.828 1.00 94.50 197 GLY A N 1
ATOM 1559 C CA . GLY A 1 197 ? 8.386 2.668 -20.198 1.00 94.50 197 GLY A CA 1
ATOM 1560 C C . GLY A 1 197 ? 8.512 4.166 -20.473 1.00 94.50 197 GLY A C 1
ATOM 1561 O O . GLY A 1 197 ? 9.555 4.633 -20.939 1.00 94.50 197 GLY A O 1
ATOM 1562 N N . VAL A 1 198 ? 7.486 4.929 -20.088 1.00 93.06 198 VAL A N 1
ATOM 1563 C CA . VAL A 1 198 ? 7.464 6.395 -20.212 1.00 93.06 198 VAL A CA 1
ATOM 1564 C C . VAL A 1 198 ? 8.532 7.043 -19.329 1.00 93.06 198 VAL A C 1
ATOM 1566 O O . VAL A 1 198 ? 9.242 7.942 -19.785 1.00 93.06 198 VAL A O 1
ATOM 1569 N N . VAL A 1 199 ? 8.700 6.575 -18.087 1.00 94.56 199 VAL A N 1
ATOM 1570 C CA . VAL A 1 199 ? 9.748 7.072 -17.176 1.00 94.56 199 VAL A CA 1
ATOM 1571 C C . VAL A 1 199 ? 11.136 6.877 -17.777 1.00 94.56 199 VAL A C 1
ATOM 1573 O O . VAL A 1 199 ? 11.888 7.842 -17.893 1.00 94.56 199 VAL A O 1
ATOM 1576 N N . LEU A 1 200 ? 11.471 5.663 -18.220 1.00 95.12 200 LEU A N 1
ATOM 1577 C CA . LEU A 1 200 ? 12.788 5.357 -18.782 1.00 95.12 200 LEU A CA 1
ATOM 1578 C C . LEU A 1 200 ? 13.049 6.136 -20.079 1.00 95.12 200 LEU A C 1
ATOM 1580 O O . LEU A 1 200 ? 14.164 6.622 -20.290 1.00 95.12 200 LEU A O 1
ATOM 1584 N N . GLN A 1 201 ? 12.031 6.307 -20.929 1.00 94.06 201 GLN A N 1
ATOM 1585 C CA . GLN A 1 201 ? 12.133 7.127 -22.138 1.00 94.06 201 GLN A CA 1
ATOM 1586 C C . GLN A 1 201 ? 12.412 8.596 -21.798 1.00 94.06 201 GLN A C 1
ATOM 1588 O O . GLN A 1 201 ? 13.281 9.219 -22.415 1.00 94.06 201 GLN A O 1
ATOM 1593 N N . ASN A 1 202 ? 11.725 9.142 -20.793 1.00 92.25 202 ASN A N 1
ATOM 1594 C CA . ASN A 1 202 ? 11.953 10.504 -20.321 1.00 92.25 202 ASN A CA 1
ATOM 1595 C C . ASN A 1 202 ? 13.343 10.672 -19.704 1.00 92.25 202 ASN A C 1
ATOM 1597 O O . ASN A 1 202 ? 14.034 11.632 -20.043 1.00 92.25 202 ASN A O 1
ATOM 1601 N N . CYS A 1 203 ? 13.802 9.726 -18.884 1.00 92.88 203 CYS A N 1
ATOM 1602 C CA . CYS A 1 203 ? 15.165 9.732 -18.353 1.00 92.88 203 CYS A CA 1
ATOM 1603 C C . CYS A 1 203 ? 16.204 9.736 -19.475 1.00 92.88 203 CYS A C 1
ATOM 1605 O O . CYS A 1 203 ? 17.113 10.559 -19.462 1.00 92.88 203 CYS A O 1
ATOM 1607 N N . LYS A 1 204 ? 16.033 8.884 -20.492 1.00 94.56 204 LYS A N 1
ATOM 1608 C CA . LYS A 1 204 ? 16.936 8.830 -21.650 1.00 94.56 204 LYS A CA 1
ATOM 1609 C C . LYS A 1 204 ? 16.938 10.134 -22.453 1.00 94.56 204 LYS A C 1
ATOM 1611 O O . LYS A 1 204 ? 17.978 10.530 -22.971 1.00 94.56 204 LYS A O 1
ATOM 1616 N N . ARG A 1 205 ? 15.788 10.809 -22.556 1.00 92.81 205 ARG A N 1
ATOM 1617 C CA . ARG A 1 205 ? 15.661 12.115 -23.223 1.00 92.81 205 ARG A CA 1
ATOM 1618 C C . ARG A 1 205 ? 16.378 13.224 -22.451 1.00 92.81 205 ARG A C 1
ATOM 1620 O O . ARG A 1 205 ? 17.042 14.049 -23.068 1.00 92.81 205 ARG A O 1
ATOM 1627 N N . LEU A 1 206 ? 16.226 13.254 -21.128 1.00 89.81 206 LEU A N 1
ATOM 1628 C CA . LEU A 1 206 ? 16.803 14.290 -20.266 1.00 89.81 206 LEU A CA 1
ATOM 1629 C C . LEU A 1 206 ? 18.300 14.066 -19.997 1.00 89.81 206 LEU A C 1
ATOM 1631 O O . LEU A 1 206 ? 19.051 15.028 -19.865 1.00 89.81 206 LEU A O 1
ATOM 1635 N N . MET A 1 207 ? 18.739 12.807 -19.927 1.00 92.88 207 MET A N 1
ATOM 1636 C CA . MET A 1 207 ? 20.102 12.406 -19.569 1.00 92.88 207 MET A CA 1
ATOM 1637 C C . MET A 1 207 ? 20.623 11.320 -20.532 1.00 92.88 207 MET A C 1
ATOM 1639 O O . MET A 1 207 ? 20.744 10.156 -20.150 1.00 92.88 207 MET A O 1
ATOM 1643 N N . PRO A 1 208 ? 20.971 11.666 -21.788 1.00 94.50 208 PRO A N 1
ATOM 1644 C CA . PRO A 1 208 ? 21.315 10.680 -22.821 1.00 94.50 208 PRO A CA 1
ATOM 1645 C C . PRO A 1 208 ? 22.606 9.893 -22.544 1.00 94.50 208 PRO A C 1
ATOM 1647 O O . PRO A 1 208 ? 22.795 8.815 -23.101 1.00 94.50 208 PRO A O 1
ATOM 1650 N N . ASN A 1 209 ? 23.485 10.419 -21.686 1.00 96.88 209 ASN A N 1
ATOM 1651 C CA . ASN A 1 209 ? 24.770 9.802 -21.337 1.00 96.88 209 ASN A CA 1
ATOM 1652 C C . ASN A 1 209 ? 24.692 8.893 -20.097 1.00 96.88 209 ASN A C 1
ATOM 1654 O O . ASN A 1 209 ? 25.717 8.379 -19.654 1.00 96.88 209 ASN A O 1
ATOM 1658 N N . THR A 1 210 ? 23.508 8.725 -19.504 1.00 96.75 210 THR A N 1
ATOM 1659 C CA . THR A 1 210 ? 23.299 7.934 -18.285 1.00 96.75 210 THR A CA 1
ATOM 1660 C C . THR A 1 210 ? 22.375 6.760 -18.584 1.00 96.75 210 THR A C 1
ATOM 1662 O O . THR A 1 210 ? 21.388 6.912 -19.299 1.00 96.75 210 THR A O 1
ATOM 1665 N N . ASP A 1 211 ? 22.682 5.583 -18.034 1.00 96.81 211 ASP A N 1
ATOM 1666 C CA . ASP A 1 211 ? 21.790 4.425 -18.120 1.00 96.81 211 ASP A CA 1
ATOM 1667 C C . ASP A 1 211 ? 20.546 4.662 -17.237 1.00 96.81 211 ASP A C 1
ATOM 1669 O O . ASP A 1 211 ? 20.677 4.740 -16.009 1.00 96.81 211 ASP A O 1
ATOM 1673 N N . PRO A 1 212 ? 19.338 4.792 -17.823 1.00 95.94 212 PRO A N 1
ATOM 1674 C CA . PRO A 1 212 ? 18.135 5.123 -17.068 1.00 95.94 212 PRO A CA 1
ATOM 1675 C C . PRO A 1 212 ? 17.740 4.017 -16.081 1.00 95.94 212 PRO A C 1
ATOM 1677 O O . PRO A 1 212 ? 17.151 4.316 -15.045 1.00 95.94 212 PRO A O 1
ATOM 1680 N N . VAL A 1 213 ? 18.094 2.756 -16.357 1.00 97.12 213 VAL A N 1
ATOM 1681 C CA . VAL A 1 213 ? 17.781 1.634 -15.461 1.00 97.12 213 VAL A CA 1
ATOM 1682 C C . VAL A 1 213 ? 18.637 1.713 -14.200 1.00 97.12 213 VAL A C 1
ATOM 1684 O O . VAL A 1 213 ? 18.110 1.624 -13.093 1.00 97.12 213 VAL A O 1
ATOM 1687 N N . GLN A 1 214 ? 19.944 1.953 -14.341 1.00 96.69 214 GLN A N 1
ATOM 1688 C CA . GLN A 1 214 ? 20.828 2.138 -13.183 1.00 96.69 214 GLN A CA 1
ATOM 1689 C C . GLN A 1 214 ? 20.456 3.371 -12.358 1.00 96.69 214 GLN A C 1
ATOM 1691 O O . GLN A 1 214 ? 20.514 3.334 -11.125 1.00 96.69 214 GLN A O 1
ATOM 1696 N N . LEU A 1 215 ? 20.043 4.455 -13.017 1.00 96.00 215 LEU A N 1
ATOM 1697 C CA . LEU A 1 215 ? 19.579 5.651 -12.322 1.00 96.00 215 LEU A CA 1
ATOM 1698 C C . LEU A 1 215 ? 18.315 5.364 -11.496 1.00 96.00 215 LEU A C 1
ATOM 1700 O O . LEU A 1 215 ? 18.265 5.728 -10.324 1.00 96.00 215 LEU A O 1
ATOM 1704 N N . LEU A 1 216 ? 17.339 4.650 -12.069 1.00 96.69 216 LEU A N 1
ATOM 1705 C CA . LEU A 1 216 ? 16.110 4.263 -11.371 1.00 96.69 216 LEU A CA 1
ATOM 1706 C C . LEU A 1 216 ? 16.388 3.353 -10.168 1.00 96.69 216 LEU A C 1
ATOM 1708 O O . LEU A 1 216 ? 15.798 3.548 -9.114 1.00 96.69 216 LEU A O 1
ATOM 1712 N N . VAL A 1 217 ? 17.294 2.381 -10.305 1.00 96.62 217 VAL A N 1
ATOM 1713 C CA . VAL A 1 217 ? 17.640 1.460 -9.208 1.00 96.62 217 VAL A CA 1
ATOM 1714 C C . VAL A 1 217 ? 18.390 2.172 -8.085 1.00 96.62 217 VAL A C 1
ATOM 1716 O O . VAL A 1 217 ? 18.164 1.883 -6.917 1.00 96.62 217 VAL A O 1
ATOM 1719 N N . SER A 1 218 ? 19.289 3.099 -8.419 1.00 96.62 218 SER A N 1
ATOM 1720 C CA . SER A 1 218 ? 20.077 3.807 -7.405 1.00 96.62 218 SER A CA 1
ATOM 1721 C C . SER A 1 218 ? 19.282 4.890 -6.678 1.00 96.62 218 SER A C 1
ATOM 1723 O O . SER A 1 218 ? 19.529 5.130 -5.497 1.00 96.62 218 SER A O 1
ATOM 1725 N N . GLN A 1 219 ? 18.369 5.577 -7.374 1.00 96.25 219 GLN A N 1
ATOM 1726 C CA . GLN A 1 219 ? 17.648 6.741 -6.851 1.00 96.25 219 GLN A CA 1
ATOM 1727 C C . GLN A 1 219 ? 16.197 6.785 -7.376 1.00 96.25 219 GLN A C 1
ATOM 1729 O O . GLN A 1 219 ? 15.835 7.709 -8.115 1.00 96.25 219 GLN A O 1
ATOM 1734 N N . PRO A 1 220 ? 15.337 5.821 -6.990 1.00 95.56 220 PRO A N 1
ATOM 1735 C CA . PRO A 1 220 ? 14.001 5.671 -7.572 1.00 95.56 220 PRO A CA 1
ATOM 1736 C C . PRO A 1 220 ? 13.112 6.892 -7.322 1.00 95.56 220 PRO A C 1
ATOM 1738 O O . PRO A 1 220 ? 12.505 7.419 -8.253 1.00 95.56 220 PRO A O 1
ATOM 1741 N N . GLN A 1 221 ? 13.101 7.411 -6.091 1.00 93.81 221 GLN A N 1
ATOM 1742 C CA . GLN A 1 221 ? 12.276 8.562 -5.718 1.00 93.81 221 GLN A CA 1
ATOM 1743 C C . GLN A 1 221 ? 12.624 9.822 -6.529 1.00 93.81 221 GLN A C 1
ATOM 1745 O O . GLN A 1 221 ? 11.733 10.558 -6.955 1.00 93.81 221 GLN A O 1
ATOM 1750 N N . MET A 1 222 ? 13.916 10.066 -6.778 1.00 93.56 222 MET A N 1
ATOM 1751 C CA . MET A 1 222 ? 14.377 11.221 -7.554 1.00 93.56 222 MET A CA 1
ATOM 1752 C C . MET A 1 222 ? 13.904 11.145 -9.008 1.00 93.56 222 MET A C 1
ATOM 1754 O O . MET A 1 222 ? 13.386 12.129 -9.533 1.00 93.56 222 MET A O 1
ATOM 1758 N N . VAL A 1 223 ? 14.020 9.968 -9.629 1.00 93.44 223 VAL A N 1
ATOM 1759 C CA . VAL A 1 223 ? 13.549 9.730 -10.998 1.00 93.44 223 VAL A CA 1
ATOM 1760 C C . VAL A 1 223 ? 12.042 9.951 -11.113 1.00 93.44 223 VAL A C 1
ATOM 1762 O O . VAL A 1 223 ? 11.602 10.663 -12.016 1.00 93.44 223 VAL A O 1
ATOM 1765 N N . LEU A 1 224 ? 11.257 9.400 -10.184 1.00 91.19 224 LEU A N 1
ATOM 1766 C CA . LEU A 1 224 ? 9.803 9.570 -10.186 1.00 91.19 224 LEU A CA 1
ATOM 1767 C C . LEU A 1 224 ? 9.404 11.044 -10.032 1.00 91.19 224 LEU A C 1
ATOM 1769 O O . LEU A 1 224 ? 8.602 11.550 -10.814 1.00 91.19 224 LEU A O 1
ATOM 1773 N N . THR A 1 225 ? 10.059 11.765 -9.119 1.00 90.50 225 THR A N 1
ATOM 1774 C CA . THR A 1 225 ? 9.787 13.191 -8.878 1.00 90.50 225 THR A CA 1
ATOM 1775 C C . THR A 1 225 ? 10.147 14.047 -10.098 1.00 90.50 225 THR A C 1
ATOM 1777 O O . THR A 1 225 ? 9.408 14.959 -10.468 1.00 90.50 225 THR A O 1
ATOM 1780 N N . ALA A 1 226 ? 11.275 13.761 -10.759 1.00 85.88 226 ALA A N 1
ATOM 1781 C CA . ALA A 1 226 ? 11.718 14.520 -11.928 1.00 85.88 226 ALA A CA 1
ATOM 1782 C C . ALA A 1 226 ? 10.779 14.333 -13.128 1.00 85.88 226 ALA A C 1
ATOM 1784 O O . ALA A 1 226 ? 10.535 15.283 -13.875 1.00 85.88 226 ALA A O 1
ATOM 1785 N N . VAL A 1 227 ? 10.233 13.127 -13.308 1.00 81.94 227 VAL A N 1
ATOM 1786 C CA . VAL A 1 227 ? 9.251 12.851 -14.362 1.00 81.94 227 VAL A CA 1
ATOM 1787 C C . VAL A 1 227 ? 7.921 13.540 -14.066 1.00 81.94 227 VAL A C 1
ATOM 1789 O O . VAL A 1 227 ? 7.384 14.189 -14.959 1.00 81.94 227 VAL A O 1
ATOM 1792 N N . GLU A 1 228 ? 7.419 13.484 -12.831 1.00 84.19 228 GLU A N 1
ATOM 1793 C CA . GLU A 1 228 ? 6.192 14.193 -12.431 1.00 84.19 228 GLU A CA 1
ATOM 1794 C C . GLU A 1 228 ? 6.310 15.714 -12.625 1.00 84.19 228 GLU A C 1
ATOM 1796 O O . GLU A 1 228 ? 5.410 16.354 -13.182 1.00 84.19 228 GLU A O 1
ATOM 1801 N N . ALA A 1 229 ? 7.452 16.292 -12.240 1.00 83.25 229 ALA A N 1
ATOM 1802 C CA . ALA A 1 229 ? 7.733 17.708 -12.450 1.00 83.25 229 ALA A CA 1
ATOM 1803 C C . ALA A 1 229 ? 7.851 18.052 -13.945 1.00 83.25 229 ALA A C 1
ATOM 1805 O O . ALA A 1 229 ? 7.271 19.034 -14.407 1.00 83.25 229 ALA A O 1
ATOM 1806 N N . GLY A 1 230 ? 8.557 17.224 -14.723 1.00 77.56 230 GLY A N 1
ATOM 1807 C CA . GLY A 1 230 ? 8.749 17.434 -16.158 1.00 77.56 230 GLY A CA 1
ATOM 1808 C C . GLY A 1 230 ? 7.461 17.308 -16.977 1.00 77.56 230 GLY A C 1
ATOM 1809 O O . GLY A 1 230 ? 7.285 18.048 -17.945 1.00 77.56 230 GLY A O 1
ATOM 1810 N N . LEU A 1 231 ? 6.552 16.410 -16.585 1.00 67.62 231 LEU A N 1
ATOM 1811 C CA . LEU A 1 231 ? 5.217 16.289 -17.179 1.00 67.62 231 LEU A CA 1
ATOM 1812 C C . LEU A 1 231 ? 4.363 17.526 -16.881 1.00 67.62 231 LEU A C 1
ATOM 1814 O O . LEU A 1 231 ? 3.730 18.054 -17.792 1.00 67.62 231 LEU A O 1
ATOM 1818 N N . SER A 1 232 ? 4.407 18.031 -15.645 1.00 67.25 232 SER A N 1
ATOM 1819 C CA . SER A 1 232 ? 3.661 19.236 -15.259 1.00 67.25 232 SER A CA 1
ATOM 1820 C C . SER A 1 232 ? 4.133 20.468 -16.039 1.00 67.25 232 SER A C 1
ATOM 1822 O O . SER A 1 232 ? 3.321 21.185 -16.616 1.00 67.25 232 SER A O 1
ATOM 1824 N N . SER A 1 233 ? 5.449 20.668 -16.172 1.00 68.94 233 SER A N 1
ATOM 1825 C CA . SER A 1 233 ? 5.992 21.807 -16.928 1.00 68.94 233 SER A CA 1
ATOM 1826 C C . SER A 1 233 ? 5.715 21.751 -18.433 1.00 68.94 233 SER A C 1
ATOM 1828 O O . SER A 1 233 ? 5.668 22.796 -19.073 1.00 68.94 233 SER A O 1
ATOM 1830 N N . ALA A 1 234 ? 5.540 20.562 -19.018 1.00 60.38 234 ALA A N 1
ATOM 1831 C CA . ALA A 1 234 ? 5.185 20.438 -20.431 1.00 60.38 234 ALA A CA 1
ATOM 1832 C C . ALA A 1 234 ? 3.720 20.819 -20.703 1.00 60.38 234 ALA A C 1
ATOM 1834 O O . ALA A 1 234 ? 3.411 21.294 -21.794 1.00 60.38 234 ALA A O 1
ATOM 1835 N N . MET A 1 235 ? 2.830 20.641 -19.722 1.00 60.62 235 MET A N 1
ATOM 1836 C CA . MET A 1 235 ? 1.410 20.976 -19.855 1.00 60.62 235 MET A CA 1
ATOM 1837 C C . MET A 1 235 ? 1.122 22.473 -19.661 1.00 60.62 235 MET A C 1
ATOM 1839 O O . MET A 1 235 ? 0.178 22.986 -20.256 1.00 60.62 235 MET A O 1
ATOM 1843 N N . ASP A 1 236 ? 1.956 23.198 -18.912 1.00 62.50 236 ASP A N 1
ATOM 1844 C CA . ASP A 1 236 ? 1.764 24.637 -18.660 1.00 62.50 236 ASP A CA 1
ATOM 1845 C C . ASP A 1 236 ? 2.122 25.549 -19.855 1.00 62.50 236 ASP A C 1
ATOM 1847 O O . ASP A 1 236 ? 1.843 26.749 -19.831 1.00 62.50 236 ASP A O 1
ATOM 1851 N N . VAL A 1 237 ? 2.715 25.015 -20.930 1.00 58.62 237 VAL A N 1
ATOM 1852 C CA . VAL A 1 237 ? 3.182 25.827 -22.073 1.00 58.62 237 VAL A CA 1
ATOM 1853 C C . VAL A 1 237 ? 2.068 26.163 -23.082 1.00 58.62 237 VAL A C 1
ATOM 1855 O O . VAL A 1 237 ? 2.210 27.124 -23.834 1.00 58.62 237 VAL A O 1
ATOM 1858 N N . GLU A 1 238 ? 0.920 25.475 -23.073 1.00 55.91 238 GLU A N 1
ATOM 1859 C CA . GLU A 1 238 ? -0.173 25.747 -24.032 1.00 55.91 238 GLU A CA 1
ATOM 1860 C C . GLU A 1 238 ? -1.226 26.771 -23.550 1.00 55.91 238 GLU A C 1
ATOM 1862 O O . GLU A 1 238 ? -2.148 27.108 -24.290 1.00 55.91 238 GLU A O 1
ATOM 1867 N N . GLY A 1 239 ? -1.085 27.327 -22.340 1.00 56.75 239 GLY A N 1
ATOM 1868 C CA . GLY A 1 239 ? -2.059 28.261 -21.746 1.00 56.75 239 GLY A CA 1
ATOM 1869 C C . GLY A 1 239 ? -1.740 29.757 -21.873 1.00 56.75 239 GLY A C 1
ATOM 1870 O O . GLY A 1 239 ? -2.470 30.583 -21.323 1.00 56.75 239 GLY A O 1
ATOM 1871 N N . GLY A 1 240 ? -0.652 30.133 -22.553 1.00 55.41 240 GLY A N 1
ATOM 1872 C CA . GLY A 1 240 ? -0.240 31.530 -22.706 1.00 55.41 240 GLY A CA 1
ATOM 1873 C C . GLY A 1 240 ? -1.219 32.328 -23.566 1.00 55.41 240 GLY A C 1
ATOM 1874 O O . GLY A 1 240 ? -1.083 32.372 -24.787 1.00 55.41 240 GLY A O 1
ATOM 1875 N N . ALA A 1 241 ? -2.202 32.972 -22.931 1.00 57.69 241 ALA A N 1
ATOM 1876 C CA . ALA A 1 241 ? -3.083 33.933 -23.582 1.00 57.69 241 ALA A CA 1
ATOM 1877 C C . ALA A 1 241 ? -2.250 34.986 -24.343 1.00 57.69 241 ALA A C 1
ATOM 1879 O O . ALA A 1 241 ? -1.263 35.491 -23.793 1.00 57.69 241 ALA A O 1
ATOM 1880 N N . PRO A 1 242 ? -2.615 35.342 -25.590 1.00 63.72 242 PRO A N 1
ATOM 1881 C CA . PRO A 1 242 ? -1.911 36.381 -26.320 1.00 63.72 242 PRO A CA 1
ATOM 1882 C C . PRO A 1 242 ? -2.045 37.690 -25.541 1.00 63.72 242 PRO A C 1
ATOM 1884 O O . PRO A 1 242 ? -3.151 38.174 -25.306 1.00 63.72 242 PRO A O 1
ATOM 1887 N N . VAL A 1 243 ? -0.910 38.253 -25.129 1.00 68.44 243 VAL A N 1
ATOM 1888 C CA . VAL A 1 243 ? -0.844 39.598 -24.558 1.00 68.44 243 VAL A CA 1
ATOM 1889 C C . VAL A 1 243 ? -1.339 40.562 -25.633 1.00 68.44 243 VAL A C 1
ATOM 1891 O O . VAL A 1 243 ? -0.622 40.885 -26.579 1.00 68.44 243 VAL A O 1
ATOM 1894 N N . THR A 1 244 ? -2.593 40.991 -25.521 1.00 71.00 244 THR A N 1
ATOM 1895 C CA . THR A 1 244 ? -3.127 42.092 -26.316 1.00 71.00 244 THR A CA 1
ATOM 1896 C C . THR A 1 244 ? -2.439 43.364 -25.842 1.00 71.00 244 THR A C 1
ATOM 1898 O O . THR A 1 244 ? -2.724 43.865 -24.755 1.00 71.00 244 THR A O 1
ATOM 1901 N N . ALA A 1 245 ? -1.486 43.846 -26.637 1.00 67.31 245 ALA A N 1
ATOM 1902 C CA . ALA A 1 245 ? -0.900 45.163 -26.461 1.00 67.31 245 ALA A CA 1
ATOM 1903 C C . ALA A 1 245 ? -1.991 46.224 -26.682 1.00 67.31 245 ALA A C 1
ATOM 1905 O O . ALA A 1 245 ? -2.629 46.241 -27.738 1.00 67.31 245 ALA A O 1
ATOM 1906 N N . HIS A 1 246 ? -2.210 47.060 -25.668 1.00 62.88 246 HIS A N 1
ATOM 1907 C CA . HIS A 1 246 ? -2.985 48.298 -25.746 1.00 62.88 246 HIS A CA 1
ATOM 1908 C C . HIS A 1 246 ? -2.046 49.487 -25.924 1.00 62.88 246 HIS A C 1
ATOM 1910 O O . HIS A 1 246 ? -0.960 49.465 -25.299 1.00 62.88 246 HIS A O 1
#

Radius of gyration: 30.93 Å; chains: 1; bounding box: 73×86×87 Å

Organism: NCBI:txid2026947

pLDDT: mean 81.69, std 19.74, range [41.91, 98.38]

Secondary structure (DSSP, 8-state):
-PPPPPPPPP--------------------------------------------S--------GGG----HHHHHHHHHHHHHHHHTS-HHHHHHHHHHHHHH-HHHHTTGGGS-HHHHHHHHH-HHHHHHHHHHHHHHSTT--HHHHHHH-TTHHHHTSSHHHHHHHHHHHHHHSTTS-HHHHHHH-GGGGTS-HHHHHHHHHHH-TTS-HHHHHHH-HHHHHHHHHHHHHHHHGGGG-------

Foldseek 3Di:
DDDDDDDDDDDDDDDDDDDDDDDDDDDDDDDDDDDDDDDDDDDDDDDDDDPVDPPDPPPPPVVVVPPDPDLVVLVVVLLVVLCVVLVHDSVLSVVLLVLVCVVQVLLSVCVSVDDSVLVNVCSNCVVLLVVQVVLVCVLQPPAPVSQLCSVPVCCCVVPSDSVLVNVLLVQVCVLQPPDPSSVLCSVPVCSSVDDVVQLQVVCCVVPVPDRSNVVCSVPVPVSVVVSVVVVVVVVVPVPDDPPDDD